Protein AF-A0A0L6X449-F1 (afdb_monomer_lite)

Sequence (190 aa):
MDAVTRCSQRWRTVNFDVPFFCSAESYMSILGPTNFPMLSFVAIKVEHVYTPLDMVIGAPLLQNVHLVGFPRKSFELSWTNIARLRLNPTTIQQRLGVLSIAQSLTYCIFENIMRPDVLDPTPVIAPNLQYLEIISFTHTPISELLDTLLVPSTLDLSLHVIGDTFPHWSFISLIIRSSCTLRRLVRILE

Secondary structure (DSSP, 8-state):
-HHHHHHHTT-SEEEEE--TTS-HHHHHHHHTT---TT--EEEEE-S---S--GGGTT-TT--EEEEES--GGG----GGG--EEEEESEEHHHHHHHHTT-TT--EEEEESEE---PPP-SPEE-TT--EEEEEE-SS---HHHHHHEE-TT--EEEEEE-SS---HHHHHHHHHHHT---SEEEEE--

Foldseek 3Di:
DVVCQVCLQPDQEEAEDDDQVDDVVVVQVVQQVHERQNHQEYAYADQADPAANNNQVNHPNHAYYHDHHYELNRYPHQLARHQYYEYPEYELQSVLVSLQRNQNHQYYEYEAYDDDDDDDLAARENANHAEYAYYHPDQDDCLSSLNRYAYQAHAYYEYHHEDDDDNVPSVVVNCVRNVHPHNYYHYDYD

Radius of gyration: 17.38 Å; chains: 1; bounding box: 34×32×53 Å

Structure (mmCIF, N/CA/C/O backbone):
data_AF-A0A0L6X449-F1
#
_entry.id   AF-A0A0L6X449-F1
#
loop_
_atom_site.group_PDB
_atom_site.id
_atom_site.type_symbol
_atom_site.label_atom_id
_atom_site.label_alt_id
_atom_site.label_comp_id
_atom_site.label_asym_id
_atom_site.label_entity_id
_atom_site.label_seq_id
_atom_site.pdbx_PDB_ins_code
_atom_site.Cartn_x
_atom_site.Cartn_y
_atom_site.Cartn_z
_atom_site.occupancy
_atom_site.B_iso_or_equiv
_atom_site.auth_seq_id
_atom_site.auth_comp_id
_atom_site.auth_asym_id
_atom_site.auth_atom_id
_atom_site.pdbx_PDB_model_num
ATOM 1 N N . MET A 1 1 ? 6.718 -8.645 -30.853 1.00 56.59 1 MET A N 1
ATOM 2 C CA . MET A 1 1 ? 5.793 -7.883 -29.988 1.00 56.59 1 MET A CA 1
ATOM 3 C C . MET A 1 1 ? 4.403 -8.536 -29.961 1.00 56.59 1 MET A C 1
ATOM 5 O O . MET A 1 1 ? 3.888 -8.758 -28.876 1.00 56.59 1 MET A O 1
ATOM 9 N N . ASP A 1 2 ? 3.878 -9.014 -31.098 1.00 67.31 2 ASP A N 1
ATOM 10 C CA . ASP A 1 2 ? 2.539 -9.637 -31.225 1.00 67.31 2 ASP A CA 1
ATOM 11 C C . ASP A 1 2 ? 2.201 -10.801 -30.283 1.00 67.31 2 ASP A C 1
ATOM 13 O O . ASP A 1 2 ? 1.057 -10.936 -29.850 1.00 67.31 2 ASP A O 1
ATOM 17 N N . ALA A 1 3 ? 3.164 -11.664 -29.945 1.00 78.12 3 ALA A N 1
ATOM 18 C CA . ALA A 1 3 ? 2.878 -12.818 -29.091 1.00 78.12 3 ALA A CA 1
ATOM 19 C C . ALA A 1 3 ? 2.497 -12.403 -27.659 1.00 78.12 3 ALA A C 1
ATOM 21 O O . ALA A 1 3 ? 1.588 -12.995 -27.080 1.00 78.12 3 ALA A O 1
ATOM 22 N N . VAL A 1 4 ? 3.151 -11.374 -27.109 1.00 78.50 4 VAL A N 1
ATOM 23 C CA . VAL A 1 4 ? 2.878 -10.871 -25.753 1.00 78.50 4 VAL A CA 1
ATOM 24 C C . VAL A 1 4 ? 1.516 -10.190 -25.721 1.00 78.50 4 VAL A C 1
ATOM 26 O O . VAL A 1 4 ? 0.682 -10.558 -24.901 1.00 78.50 4 VAL A O 1
ATOM 29 N N . THR A 1 5 ? 1.238 -9.301 -26.676 1.00 81.56 5 THR A N 1
ATOM 30 C CA . THR A 1 5 ? -0.049 -8.597 -26.786 1.00 81.56 5 THR A CA 1
ATOM 31 C C . THR A 1 5 ? -1.226 -9.544 -27.026 1.00 81.56 5 THR A C 1
ATOM 33 O O . THR A 1 5 ? -2.315 -9.348 -26.492 1.00 81.56 5 THR A O 1
ATOM 36 N N . ARG A 1 6 ? -1.033 -10.613 -27.805 1.00 82.50 6 ARG A N 1
ATOM 37 C CA . ARG A 1 6 ? -2.084 -11.617 -28.021 1.00 82.50 6 ARG A CA 1
ATOM 38 C C . ARG A 1 6 ? -2.348 -12.444 -26.763 1.00 82.50 6 ARG A C 1
ATOM 40 O O . ARG A 1 6 ? -3.494 -12.775 -26.467 1.00 82.50 6 ARG A O 1
ATOM 47 N N . CYS A 1 7 ? -1.296 -12.803 -26.033 1.00 86.06 7 CYS A N 1
ATOM 48 C CA . CYS A 1 7 ? -1.417 -13.604 -24.819 1.00 86.06 7 CYS A CA 1
ATOM 49 C C . CYS A 1 7 ? -1.920 -12.785 -23.617 1.00 86.06 7 CYS A C 1
ATOM 51 O O . CYS A 1 7 ? -2.656 -13.333 -22.792 1.00 86.06 7 CYS A O 1
ATOM 53 N N . SER A 1 8 ? -1.603 -11.486 -23.549 1.00 87.62 8 SER A N 1
ATOM 54 C CA . SER A 1 8 ? -1.959 -10.586 -22.440 1.00 87.62 8 SER A CA 1
ATOM 55 C C . SER A 1 8 ? -3.462 -10.506 -22.177 1.00 87.62 8 SER A C 1
ATOM 57 O O . SER A 1 8 ? -3.881 -10.393 -21.028 1.00 87.62 8 SER A O 1
ATOM 59 N N . GLN A 1 9 ? -4.282 -10.673 -23.219 1.00 88.62 9 GLN A N 1
ATOM 60 C CA . GLN A 1 9 ? -5.750 -10.683 -23.150 1.00 88.62 9 GLN A CA 1
ATOM 61 C C . GLN A 1 9 ? -6.312 -11.715 -22.163 1.00 88.62 9 GLN A C 1
ATOM 63 O O . GLN A 1 9 ? -7.435 -11.580 -21.683 1.00 88.62 9 GLN A O 1
ATOM 68 N N . ARG A 1 10 ? -5.545 -12.770 -21.866 1.00 91.44 10 ARG A N 1
ATOM 69 C CA . ARG A 1 10 ? -5.962 -13.883 -21.002 1.00 91.44 10 ARG A CA 1
ATOM 70 C C . ARG A 1 10 ? -5.251 -13.897 -19.655 1.00 91.44 10 ARG A C 1
ATOM 72 O O . ARG A 1 10 ? -5.596 -14.714 -18.801 1.00 91.44 10 ARG A O 1
ATOM 79 N N . TRP A 1 11 ? -4.229 -13.066 -19.477 1.00 93.00 11 TRP A N 1
ATOM 80 C CA . TRP A 1 11 ? -3.411 -13.098 -18.274 1.00 93.00 11 TRP A CA 1
ATOM 81 C C . TRP A 1 11 ? -4.155 -12.440 -17.120 1.00 93.00 11 TRP A C 1
ATOM 83 O O . TRP A 1 11 ? -4.561 -11.284 -17.191 1.00 93.00 11 TRP A O 1
ATOM 93 N N . ARG A 1 12 ? -4.329 -13.209 -16.044 1.00 94.44 12 ARG A N 1
ATOM 94 C CA . ARG A 1 12 ? -4.932 -12.737 -14.790 1.00 94.44 12 ARG A CA 1
ATOM 95 C C . ARG A 1 12 ? -3.904 -12.246 -13.785 1.00 94.44 12 ARG A C 1
ATOM 97 O O . ARG A 1 12 ? -4.245 -11.476 -12.888 1.00 94.44 12 ARG A O 1
ATOM 104 N N . THR A 1 13 ? -2.671 -12.702 -13.952 1.00 94.50 13 THR A N 1
ATOM 105 C CA . THR A 1 13 ? -1.571 -12.494 -13.024 1.00 94.50 13 THR A CA 1
ATOM 106 C C . THR A 1 13 ? -0.344 -12.140 -13.835 1.00 94.50 13 THR A C 1
ATOM 108 O O . THR A 1 13 ? 0.002 -12.850 -14.779 1.00 94.50 13 THR A O 1
ATOM 111 N N . VAL A 1 14 ? 0.314 -11.063 -13.438 1.00 90.69 14 VAL A N 1
ATOM 112 C CA . VAL A 1 14 ? 1.605 -10.647 -13.971 1.00 90.69 14 VAL A CA 1
ATOM 113 C C . VAL A 1 14 ? 2.563 -10.516 -12.798 1.00 90.69 14 VAL A C 1
ATOM 115 O O . VAL A 1 14 ? 2.243 -9.860 -11.811 1.00 90.69 14 VAL A O 1
ATOM 118 N N . ASN A 1 15 ? 3.716 -11.172 -12.887 1.00 92.12 15 ASN A N 1
ATOM 119 C CA . ASN A 1 15 ? 4.778 -11.057 -11.899 1.00 92.12 15 ASN A CA 1
ATOM 120 C C . ASN A 1 15 ? 6.101 -10.868 -12.635 1.00 92.12 15 ASN A C 1
ATOM 122 O O . ASN A 1 15 ? 6.552 -11.776 -13.332 1.00 92.12 15 ASN A O 1
ATOM 126 N N . PHE A 1 16 ? 6.677 -9.682 -12.501 1.00 87.00 16 PHE A N 1
ATOM 127 C CA . PHE A 1 16 ? 7.942 -9.316 -13.107 1.00 87.00 16 PHE A CA 1
ATOM 128 C C . PHE A 1 16 ? 8.962 -9.013 -12.023 1.00 87.00 16 PHE A C 1
ATOM 130 O O . PHE A 1 16 ? 8.730 -8.186 -11.143 1.00 87.00 16 PHE A O 1
ATOM 137 N N . ASP A 1 17 ? 10.104 -9.674 -12.131 1.00 87.44 17 ASP A N 1
ATOM 138 C CA . ASP A 1 17 ? 11.291 -9.394 -11.341 1.00 87.44 17 ASP A CA 1
ATOM 139 C C . ASP A 1 17 ? 12.377 -8.994 -12.338 1.00 87.44 17 ASP A C 1
ATOM 141 O O . ASP A 1 17 ? 12.867 -9.837 -13.095 1.00 87.44 17 ASP A O 1
ATOM 145 N N . VAL A 1 18 ? 12.627 -7.689 -12.464 1.00 80.94 18 VAL A N 1
ATOM 146 C CA . VAL A 1 18 ? 13.582 -7.162 -13.439 1.00 80.94 18 VAL A CA 1
ATOM 147 C C . VAL A 1 18 ? 14.978 -7.283 -12.837 1.00 80.94 18 VAL A C 1
ATOM 149 O O . VAL A 1 18 ? 15.247 -6.654 -11.811 1.00 80.94 18 VAL A O 1
ATOM 152 N N . PRO A 1 19 ? 15.884 -8.065 -13.454 1.00 78.44 19 PRO A N 1
ATOM 153 C CA . PRO A 1 19 ? 17.237 -8.206 -12.943 1.00 78.44 19 PRO A CA 1
ATOM 154 C C . PRO A 1 19 ? 17.947 -6.853 -12.880 1.00 78.44 19 PRO A C 1
ATOM 156 O O . PRO A 1 19 ? 17.863 -6.064 -13.819 1.00 78.44 19 PRO A O 1
ATOM 159 N N . PHE A 1 20 ? 18.721 -6.641 -11.816 1.00 70.44 20 PHE A N 1
ATOM 160 C CA . PHE A 1 20 ? 19.495 -5.418 -11.558 1.00 70.44 20 PHE A CA 1
ATOM 161 C C . PHE A 1 20 ? 20.378 -4.975 -12.740 1.00 70.44 20 PHE A C 1
ATOM 163 O O . PHE A 1 20 ? 20.588 -3.795 -12.979 1.00 70.44 20 PHE A O 1
ATOM 170 N N . PHE A 1 21 ? 20.890 -5.927 -13.522 1.00 75.00 21 PHE A N 1
ATOM 171 C CA . PHE A 1 21 ? 21.792 -5.643 -14.643 1.00 75.00 21 PHE A CA 1
ATOM 172 C C . PHE A 1 21 ? 21.074 -5.179 -15.919 1.00 75.00 21 PHE A C 1
ATOM 174 O O . PHE A 1 21 ? 21.729 -4.889 -16.919 1.00 75.00 21 PHE A O 1
ATOM 181 N N . CYS A 1 22 ? 19.740 -5.162 -15.932 1.00 68.38 22 CYS A N 1
ATOM 182 C CA . CYS A 1 22 ? 18.949 -4.756 -17.086 1.00 68.38 22 CYS A CA 1
ATOM 183 C C . CYS A 1 22 ? 18.425 -3.330 -16.907 1.00 68.38 22 CYS A C 1
ATOM 185 O O . CYS A 1 22 ? 17.880 -2.989 -15.861 1.00 68.38 22 CYS A O 1
ATOM 187 N N . SER A 1 23 ? 18.505 -2.513 -17.962 1.00 75.69 23 SER A N 1
ATOM 188 C CA . SER A 1 23 ? 17.826 -1.218 -17.992 1.00 75.69 23 SER A CA 1
ATOM 189 C C . SER A 1 23 ? 16.322 -1.445 -17.860 1.00 75.69 23 SER A C 1
ATOM 191 O O . SER A 1 23 ? 15.658 -1.944 -18.775 1.00 75.69 23 SER A O 1
ATOM 193 N N . ALA A 1 24 ? 15.771 -1.082 -16.704 1.00 71.12 24 ALA A N 1
ATOM 194 C CA . ALA A 1 24 ? 14.359 -1.283 -16.421 1.00 71.12 24 ALA A CA 1
ATOM 195 C C . ALA A 1 24 ? 13.468 -0.574 -17.459 1.00 71.12 24 ALA A C 1
ATOM 197 O O . ALA A 1 24 ? 12.463 -1.133 -17.885 1.00 71.12 24 ALA A O 1
ATOM 198 N N . GLU A 1 25 ? 13.899 0.573 -17.991 1.00 73.31 25 GLU A N 1
ATOM 199 C CA . GLU A 1 25 ? 13.221 1.284 -19.086 1.00 73.31 25 GLU A CA 1
ATOM 200 C C . GLU A 1 25 ? 13.059 0.432 -20.357 1.00 73.31 25 GLU A C 1
ATOM 202 O O . GLU A 1 25 ? 12.006 0.442 -21.001 1.00 73.31 25 GLU A O 1
ATOM 207 N N . SER A 1 26 ? 14.065 -0.372 -20.709 1.00 74.31 26 SER A N 1
ATOM 208 C CA . SER A 1 26 ? 14.001 -1.242 -21.887 1.00 74.31 26 SER A CA 1
ATOM 209 C C . SER A 1 26 ? 13.000 -2.381 -21.695 1.00 74.31 26 SER A C 1
ATOM 211 O O . SER A 1 26 ? 12.311 -2.744 -22.641 1.00 74.31 26 SER A O 1
ATOM 213 N N . TYR A 1 27 ? 12.847 -2.896 -20.474 1.00 73.06 27 TYR A N 1
ATOM 214 C CA . TYR A 1 27 ? 11.812 -3.887 -20.160 1.00 73.06 27 TYR A CA 1
ATOM 215 C C . TYR A 1 27 ? 10.416 -3.265 -20.107 1.00 73.06 27 TYR A C 1
ATOM 217 O O . TYR A 1 27 ? 9.464 -3.817 -20.661 1.00 73.06 27 TYR A O 1
ATOM 225 N N . MET A 1 28 ? 10.294 -2.093 -19.483 1.00 73.31 28 MET A N 1
ATOM 226 C CA . MET A 1 28 ? 9.019 -1.395 -19.346 1.00 73.31 28 MET A CA 1
ATOM 227 C C . MET A 1 28 ? 8.472 -0.922 -20.692 1.00 73.31 28 MET A C 1
ATOM 229 O O . MET A 1 28 ? 7.268 -1.016 -20.914 1.00 73.31 28 MET A O 1
ATOM 233 N N . SER A 1 29 ? 9.329 -0.511 -21.631 1.00 72.75 29 SER A N 1
ATOM 234 C CA . SER A 1 29 ? 8.897 -0.123 -22.984 1.00 72.75 29 SER A CA 1
ATOM 235 C C . SER A 1 29 ? 8.278 -1.275 -23.790 1.00 72.75 29 SER A C 1
ATOM 237 O O . SER A 1 29 ? 7.407 -1.037 -24.624 1.00 72.75 29 SER A O 1
ATOM 239 N N . ILE A 1 30 ? 8.650 -2.531 -23.510 1.00 71.62 30 ILE A N 1
ATOM 240 C CA . ILE A 1 30 ? 8.035 -3.717 -24.134 1.00 71.62 30 ILE A CA 1
ATOM 241 C C . ILE A 1 30 ? 6.610 -3.934 -23.606 1.00 71.62 30 ILE A C 1
ATOM 243 O O . ILE A 1 30 ? 5.734 -4.405 -24.333 1.00 71.62 30 ILE A O 1
ATOM 247 N N . LEU A 1 31 ? 6.375 -3.597 -22.338 1.00 69.69 31 LEU A N 1
ATOM 248 C CA . LEU A 1 31 ? 5.113 -3.839 -21.644 1.00 69.69 31 LEU A CA 1
ATOM 249 C C . LEU A 1 31 ? 4.134 -2.667 -21.754 1.00 69.69 31 LEU A C 1
ATOM 251 O O . LEU A 1 31 ? 2.932 -2.906 -21.825 1.00 69.69 31 LEU A O 1
ATOM 255 N N . GLY A 1 32 ? 4.636 -1.431 -21.822 1.00 66.19 32 GLY A N 1
ATOM 256 C CA . GLY A 1 32 ? 3.858 -0.188 -21.848 1.00 66.19 32 GLY A CA 1
ATOM 257 C C . GLY A 1 32 ? 2.667 -0.175 -22.816 1.00 66.19 32 GLY A C 1
ATOM 258 O O . GLY A 1 32 ? 1.562 0.127 -22.376 1.00 66.19 32 GLY A O 1
ATOM 259 N N . PRO A 1 33 ? 2.815 -0.571 -24.096 1.00 67.50 33 PRO A N 1
ATOM 260 C CA . PRO A 1 33 ? 1.701 -0.544 -25.049 1.00 67.50 33 PRO A CA 1
ATOM 261 C C . PRO A 1 33 ? 0.733 -1.736 -24.919 1.00 67.50 33 PRO A C 1
ATOM 263 O O . PRO A 1 33 ? -0.177 -1.886 -25.736 1.00 67.50 33 PRO A O 1
ATOM 266 N N . THR A 1 34 ? 0.924 -2.628 -23.943 1.00 76.38 34 THR A N 1
ATOM 267 C CA . THR A 1 34 ? 0.136 -3.859 -23.824 1.00 76.38 34 THR A CA 1
ATOM 268 C C . THR A 1 34 ? -1.055 -3.672 -22.888 1.00 76.38 34 THR A C 1
ATOM 270 O O . THR A 1 34 ? -0.899 -3.282 -21.736 1.00 76.38 34 THR A O 1
ATOM 273 N N . ASN A 1 35 ? -2.255 -4.014 -23.365 1.00 83.38 35 ASN A N 1
ATOM 274 C CA . ASN A 1 35 ? -3.471 -4.015 -22.553 1.00 83.38 35 ASN A CA 1
ATOM 275 C C . ASN A 1 35 ? -3.680 -5.385 -21.873 1.00 83.38 35 ASN A C 1
ATOM 277 O O . ASN A 1 35 ? -3.512 -6.433 -22.512 1.00 83.38 35 ASN A O 1
ATOM 281 N N . PHE A 1 36 ? -4.080 -5.374 -20.600 1.00 88.88 36 PHE A N 1
ATOM 282 C CA . PHE A 1 36 ? -4.345 -6.562 -19.789 1.00 88.88 36 PHE A CA 1
ATOM 283 C C . PHE A 1 36 ? -5.769 -6.536 -19.192 1.00 88.88 36 PHE A C 1
ATOM 285 O O . PHE A 1 36 ? -5.941 -6.356 -17.984 1.00 88.88 36 PHE A O 1
ATOM 292 N N . PRO A 1 37 ? -6.820 -6.767 -20.000 1.00 90.00 37 PRO A N 1
ATOM 293 C CA . PRO A 1 37 ? -8.210 -6.596 -19.561 1.00 90.00 37 PRO A CA 1
ATOM 294 C C . PRO A 1 37 ? -8.650 -7.577 -18.465 1.00 90.00 37 PRO A C 1
ATOM 296 O O . PRO A 1 37 ? -9.580 -7.292 -17.714 1.00 90.00 37 PRO A O 1
ATOM 299 N N . MET A 1 38 ? -7.993 -8.736 -18.371 1.00 93.69 38 MET A N 1
ATOM 300 C CA . MET A 1 38 ? -8.300 -9.780 -17.387 1.00 93.69 38 MET A CA 1
ATOM 301 C C . MET A 1 38 ? -7.406 -9.717 -16.142 1.00 93.69 38 MET A C 1
ATOM 303 O O . MET A 1 38 ? -7.514 -10.586 -15.273 1.00 93.69 38 MET A O 1
ATOM 307 N N . LEU A 1 39 ? -6.509 -8.730 -16.054 1.00 93.75 39 LEU A N 1
ATOM 308 C CA . LEU A 1 39 ? -5.523 -8.646 -14.986 1.00 93.75 39 LEU A CA 1
ATOM 309 C C . LEU A 1 39 ? -6.196 -8.363 -13.649 1.00 93.75 39 L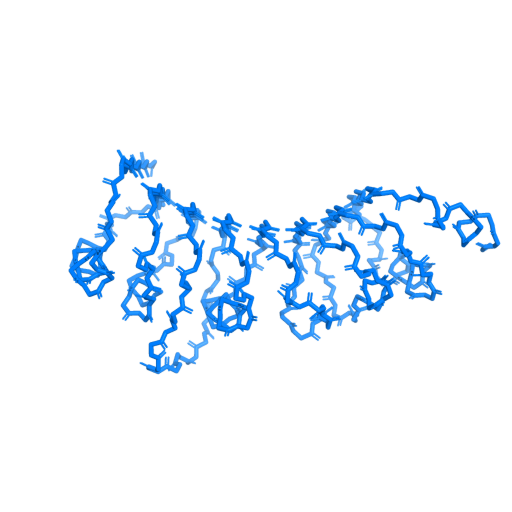EU A C 1
ATOM 311 O O . LEU A 1 39 ? -6.936 -7.399 -13.504 1.00 93.75 39 LEU A O 1
ATOM 315 N N . SER A 1 40 ? -5.891 -9.206 -12.672 1.00 95.38 40 SER A N 1
ATOM 316 C CA . SER A 1 40 ? -6.412 -9.144 -11.302 1.00 95.38 40 SER A CA 1
ATOM 317 C C . SER A 1 40 ? -5.303 -8.997 -10.260 1.00 95.38 40 SER A C 1
ATOM 319 O O . SER A 1 40 ? -5.538 -8.518 -9.146 1.00 95.38 40 SER A O 1
ATOM 321 N N . PHE A 1 41 ? -4.080 -9.376 -10.637 1.00 95.94 41 PHE A N 1
ATOM 322 C CA . PHE A 1 41 ? -2.884 -9.288 -9.819 1.00 95.94 41 PHE A CA 1
ATOM 323 C C . PHE A 1 41 ? -1.702 -8.800 -10.652 1.00 95.94 41 PHE A C 1
ATOM 325 O O . PHE A 1 41 ? -1.408 -9.369 -11.706 1.00 95.94 41 PHE A O 1
ATOM 332 N N . VAL A 1 42 ? -0.980 -7.812 -10.131 1.00 93.12 42 VAL A N 1
ATOM 333 C CA . VAL A 1 42 ? 0.293 -7.358 -10.683 1.00 93.12 42 VAL A CA 1
ATOM 334 C C . VAL A 1 42 ? 1.342 -7.287 -9.576 1.00 93.12 42 VAL A C 1
ATOM 336 O O . VAL A 1 42 ? 1.110 -6.697 -8.523 1.00 93.12 42 VAL A O 1
ATOM 339 N N . ALA A 1 43 ? 2.497 -7.897 -9.817 1.00 93.56 43 ALA A N 1
ATOM 340 C CA . ALA A 1 43 ? 3.698 -7.728 -9.018 1.00 93.56 43 ALA A CA 1
ATOM 341 C C . ALA A 1 43 ? 4.838 -7.293 -9.931 1.00 93.56 43 ALA A C 1
ATOM 343 O O . ALA A 1 43 ? 5.103 -7.951 -10.933 1.00 93.56 43 ALA A O 1
ATOM 344 N N . ILE A 1 44 ? 5.491 -6.183 -9.613 1.00 89.69 44 ILE A N 1
ATOM 345 C CA . ILE A 1 44 ? 6.621 -5.688 -10.393 1.00 89.69 44 ILE A CA 1
ATOM 346 C C . ILE A 1 44 ? 7.699 -5.256 -9.431 1.00 89.69 44 ILE A C 1
ATOM 348 O O . ILE A 1 44 ? 7.455 -4.425 -8.557 1.00 89.69 44 ILE A O 1
ATOM 352 N N . LYS A 1 45 ? 8.885 -5.821 -9.615 1.00 89.94 45 LYS A N 1
ATOM 353 C CA . LYS A 1 45 ? 10.074 -5.456 -8.873 1.00 89.94 45 LYS A CA 1
ATOM 354 C C . LYS A 1 45 ? 11.121 -4.929 -9.825 1.00 89.94 45 LYS A C 1
ATOM 356 O O . LYS A 1 45 ? 11.513 -5.611 -10.768 1.00 89.94 45 LYS A O 1
ATOM 361 N N . VAL A 1 46 ? 11.529 -3.701 -9.567 1.00 85.62 46 VAL A N 1
ATOM 362 C CA . VAL A 1 46 ? 12.597 -3.003 -10.269 1.00 85.62 46 VAL A CA 1
ATOM 363 C C . VAL A 1 46 ? 13.474 -2.321 -9.230 1.00 85.62 46 VAL A C 1
ATOM 365 O O . VAL A 1 46 ? 13.058 -2.126 -8.089 1.00 85.62 46 VAL A O 1
ATOM 368 N N . GLU A 1 47 ? 14.691 -1.961 -9.615 1.00 79.81 47 GLU A N 1
ATOM 369 C CA . GLU A 1 47 ? 15.563 -1.167 -8.753 1.00 79.81 47 GLU A CA 1
ATOM 370 C C . GLU A 1 47 ? 15.034 0.273 -8.664 1.00 79.81 47 GLU A C 1
ATOM 372 O O . GLU A 1 47 ? 14.568 0.705 -7.611 1.00 79.81 47 GLU A O 1
ATOM 377 N N . HIS A 1 48 ? 15.003 0.971 -9.803 1.00 75.19 48 HIS A N 1
ATOM 378 C CA . HIS A 1 48 ? 14.452 2.315 -9.939 1.00 75.19 48 HIS A CA 1
ATOM 379 C C . HIS A 1 48 ? 13.875 2.511 -11.343 1.00 75.19 48 HIS A C 1
ATOM 381 O O . HIS A 1 48 ? 14.557 2.278 -12.341 1.00 75.19 48 HIS A O 1
ATOM 387 N N . VAL A 1 49 ? 12.621 2.958 -11.433 1.00 71.12 49 VAL A N 1
ATOM 388 C CA . VAL A 1 49 ? 11.982 3.318 -12.708 1.00 71.12 49 VAL A CA 1
ATOM 389 C C . VAL A 1 49 ? 11.264 4.649 -12.570 1.00 71.12 49 VAL A C 1
ATOM 391 O O . VAL A 1 49 ? 10.483 4.843 -11.644 1.00 71.12 49 VAL A O 1
ATOM 394 N N . TYR A 1 50 ? 11.491 5.545 -13.529 1.00 71.50 50 TYR A N 1
ATOM 395 C CA . TYR A 1 50 ? 10.743 6.800 -13.651 1.00 71.50 50 TYR A CA 1
ATOM 396 C C . TYR A 1 50 ? 9.610 6.711 -14.679 1.00 71.50 50 TYR A C 1
ATOM 398 O O . TYR A 1 50 ? 8.693 7.533 -14.654 1.00 71.50 50 TYR A O 1
ATOM 406 N N . THR A 1 51 ? 9.640 5.702 -15.550 1.00 71.81 51 THR A N 1
ATOM 407 C CA . THR A 1 51 ? 8.638 5.484 -16.594 1.00 71.81 51 THR A CA 1
ATOM 408 C C . THR A 1 51 ? 7.261 5.160 -15.998 1.00 71.81 51 THR A C 1
ATOM 410 O O . THR A 1 51 ? 7.170 4.284 -15.133 1.00 71.81 51 THR A O 1
ATOM 413 N N . PRO A 1 52 ? 6.189 5.824 -16.466 1.00 74.56 52 PRO A N 1
ATOM 414 C CA . PRO A 1 52 ? 4.819 5.479 -16.116 1.00 74.56 52 PRO A CA 1
ATOM 415 C C . PRO A 1 52 ? 4.463 4.024 -16.436 1.00 74.56 52 PRO A C 1
ATOM 417 O O . PRO A 1 52 ? 4.885 3.454 -17.445 1.00 74.56 52 PRO A O 1
ATOM 420 N N . LEU A 1 53 ? 3.666 3.418 -15.559 1.00 76.00 53 LEU A N 1
ATOM 421 C CA . LEU A 1 53 ? 3.171 2.058 -15.707 1.00 76.00 53 LEU A CA 1
ATOM 422 C C . LEU A 1 53 ? 1.866 2.016 -16.516 1.00 76.00 53 LEU A C 1
ATOM 424 O O . LEU A 1 53 ? 0.829 1.658 -15.977 1.00 76.00 53 LEU A O 1
ATOM 428 N N . ASP A 1 54 ? 1.888 2.346 -17.805 1.00 76.81 54 ASP A N 1
ATOM 429 C CA . ASP A 1 54 ? 0.639 2.518 -18.578 1.00 76.81 54 ASP A CA 1
ATOM 430 C C . ASP A 1 54 ? -0.161 1.220 -18.778 1.00 76.81 54 ASP A C 1
ATOM 432 O O . ASP A 1 54 ? -1.382 1.235 -18.947 1.00 76.81 54 ASP A O 1
ATOM 436 N N . MET A 1 55 ? 0.500 0.064 -18.687 1.00 75.75 55 MET A N 1
ATOM 437 C CA . MET A 1 55 ? -0.128 -1.235 -18.944 1.00 75.75 55 MET A CA 1
ATOM 438 C C . MET A 1 55 ? -1.272 -1.602 -17.983 1.00 75.75 55 MET A C 1
ATOM 440 O O . MET A 1 55 ? -2.088 -2.475 -18.280 1.00 75.75 55 MET A O 1
ATOM 444 N N . VAL A 1 56 ? -1.341 -0.951 -16.822 1.00 79.06 56 VAL A N 1
ATOM 445 C CA . VAL A 1 56 ? -2.395 -1.171 -15.819 1.00 79.06 56 VAL A CA 1
ATOM 446 C C . VAL A 1 56 ? -3.618 -0.277 -16.025 1.00 79.06 56 VAL A C 1
ATOM 448 O O . VAL A 1 56 ? -4.664 -0.554 -15.443 1.00 79.06 56 VAL A O 1
ATOM 451 N N . ILE A 1 57 ? -3.528 0.758 -16.869 1.00 81.56 57 ILE A N 1
ATOM 452 C CA . ILE A 1 57 ? -4.650 1.670 -17.150 1.00 81.56 57 ILE A CA 1
ATOM 453 C C . ILE A 1 57 ? -5.826 0.888 -17.757 1.00 81.56 57 ILE A C 1
ATOM 455 O O . ILE A 1 57 ? -6.986 1.135 -17.439 1.00 81.56 57 ILE A O 1
ATOM 459 N N . GLY A 1 58 ? -5.527 -0.118 -18.583 1.00 80.38 58 GLY A N 1
ATOM 460 C CA . GLY A 1 58 ? -6.513 -0.995 -19.218 1.00 80.38 58 GLY A CA 1
ATOM 461 C C . GLY A 1 58 ? -6.942 -2.218 -18.396 1.00 80.38 58 GLY A C 1
ATOM 462 O O . GLY A 1 58 ? -7.563 -3.119 -18.955 1.00 80.38 58 GLY A O 1
ATOM 463 N N . ALA A 1 59 ? -6.617 -2.287 -17.099 1.00 90.00 59 ALA A N 1
ATOM 464 C CA . ALA A 1 59 ? -6.886 -3.445 -16.241 1.00 90.00 59 ALA A CA 1
ATOM 465 C C . ALA A 1 59 ? -8.062 -3.202 -15.264 1.00 90.00 59 ALA A C 1
ATOM 467 O O . ALA A 1 59 ? -7.842 -2.975 -14.072 1.00 90.00 59 ALA A O 1
ATOM 468 N N . PRO A 1 60 ? -9.334 -3.278 -15.711 1.00 90.75 60 PRO A N 1
ATOM 469 C CA . PRO A 1 60 ? -10.494 -2.943 -14.876 1.00 90.75 60 PRO A CA 1
ATOM 470 C C . PRO A 1 60 ? -10.708 -3.908 -13.701 1.00 90.75 60 PRO A C 1
ATOM 472 O O . PRO A 1 60 ? -11.338 -3.543 -12.709 1.00 90.75 60 PRO A O 1
ATOM 475 N N . LEU A 1 61 ? -10.197 -5.137 -13.812 1.00 93.44 61 LEU A N 1
ATOM 476 C CA . LEU A 1 61 ? -10.331 -6.188 -12.800 1.00 93.44 61 LEU A CA 1
ATOM 477 C C . LEU A 1 61 ? -9.177 -6.202 -11.790 1.00 93.44 61 LEU A C 1
ATOM 479 O O . LEU A 1 61 ? -9.120 -7.104 -10.952 1.00 93.44 61 LEU A O 1
ATOM 483 N N . LEU A 1 62 ? -8.251 -5.241 -11.870 1.00 94.75 62 LEU A N 1
ATOM 484 C CA . LEU A 1 62 ? -7.072 -5.218 -11.020 1.00 94.75 62 LEU A CA 1
ATOM 485 C C . LEU A 1 62 ? -7.483 -4.993 -9.565 1.00 94.75 62 LEU A C 1
ATOM 487 O O . LEU A 1 62 ? -8.156 -4.019 -9.241 1.00 94.75 62 LEU A O 1
ATOM 491 N N . GLN A 1 63 ? -7.072 -5.910 -8.691 1.00 96.31 63 GLN A N 1
ATOM 492 C CA . GLN A 1 63 ? -7.409 -5.879 -7.266 1.00 96.31 63 GLN A CA 1
ATOM 493 C C . GLN A 1 63 ? -6.179 -5.983 -6.370 1.00 96.31 63 GLN A C 1
ATOM 495 O O . GLN A 1 63 ? -6.218 -5.536 -5.226 1.00 96.31 63 GLN A O 1
ATOM 500 N N . ASN A 1 64 ? -5.099 -6.589 -6.864 1.00 97.06 64 ASN A N 1
ATOM 501 C CA . ASN A 1 64 ? -3.901 -6.867 -6.086 1.00 97.06 64 ASN A CA 1
ATOM 502 C C . ASN A 1 64 ? -2.689 -6.242 -6.770 1.00 97.06 64 ASN A C 1
ATOM 504 O O . ASN A 1 64 ? -2.384 -6.573 -7.917 1.00 97.06 64 ASN A O 1
ATOM 508 N N . VAL A 1 65 ? -1.999 -5.358 -6.059 1.00 94.62 65 VAL A N 1
ATOM 509 C CA . VAL A 1 65 ? -0.865 -4.600 -6.585 1.00 94.62 65 VAL A CA 1
ATOM 510 C C . VAL A 1 65 ? 0.318 -4.746 -5.642 1.00 94.62 65 VAL A C 1
ATOM 512 O O . VAL A 1 65 ? 0.217 -4.456 -4.454 1.00 94.62 65 VAL A O 1
ATOM 515 N N . HIS A 1 66 ? 1.451 -5.179 -6.179 1.00 94.75 66 HIS A N 1
ATOM 516 C CA . HIS A 1 66 ? 2.725 -5.232 -5.480 1.00 94.75 66 HIS A CA 1
ATOM 517 C C . HIS A 1 66 ? 3.779 -4.515 -6.319 1.00 94.75 66 HIS A C 1
ATOM 519 O O . HIS A 1 66 ? 4.172 -5.002 -7.374 1.00 94.75 66 HIS A O 1
ATOM 525 N N . LEU A 1 67 ? 4.232 -3.353 -5.862 1.00 90.62 67 LEU A N 1
ATOM 526 C CA . LEU A 1 67 ? 5.213 -2.551 -6.586 1.00 90.62 67 LEU A CA 1
ATOM 527 C C . LEU A 1 67 ? 6.459 -2.369 -5.731 1.00 90.62 67 LEU A C 1
ATOM 529 O O . LEU A 1 67 ? 6.374 -1.891 -4.596 1.00 90.62 67 LEU A O 1
ATOM 533 N N . VAL A 1 68 ? 7.601 -2.746 -6.305 1.00 90.25 68 VAL A N 1
ATOM 534 C CA . VAL A 1 68 ? 8.924 -2.523 -5.733 1.00 90.25 68 VAL A CA 1
ATOM 535 C C . VAL A 1 68 ? 9.744 -1.631 -6.663 1.00 90.25 68 VAL A C 1
ATOM 537 O O . VAL A 1 68 ? 9.877 -1.979 -7.830 1.00 90.25 68 VAL A O 1
ATOM 540 N N . GLY A 1 69 ? 10.264 -0.503 -6.169 1.00 83.19 69 GLY A N 1
ATOM 541 C CA . GLY A 1 69 ? 11.153 0.405 -6.915 1.00 83.19 69 GLY A CA 1
ATOM 542 C C . GLY A 1 69 ? 10.465 1.508 -7.731 1.00 83.19 69 GLY A C 1
ATOM 543 O O . GLY A 1 69 ? 11.097 2.115 -8.598 1.00 83.19 69 GLY A O 1
ATOM 544 N N . PHE A 1 70 ? 9.183 1.789 -7.468 1.00 79.06 70 PHE A N 1
ATOM 545 C CA . PHE A 1 70 ? 8.401 2.791 -8.205 1.00 79.06 70 PHE A CA 1
ATOM 546 C C . PHE A 1 70 ? 8.089 4.034 -7.356 1.00 79.06 70 PHE A C 1
ATOM 548 O O . PHE A 1 70 ? 7.488 3.900 -6.286 1.00 79.06 70 PHE A O 1
ATOM 555 N N . PRO A 1 71 ? 8.387 5.258 -7.830 1.00 74.19 71 PRO A N 1
ATOM 556 C CA . PRO A 1 71 ? 7.871 6.471 -7.211 1.00 74.19 71 PRO A CA 1
ATOM 557 C C . PRO A 1 71 ? 6.388 6.652 -7.564 1.00 74.19 71 PRO A C 1
ATOM 559 O O . PRO A 1 71 ? 5.931 6.234 -8.626 1.00 74.19 71 PRO A O 1
ATOM 562 N N . ARG A 1 72 ? 5.624 7.355 -6.713 1.00 67.81 72 ARG A N 1
ATOM 563 C CA . ARG A 1 72 ? 4.174 7.565 -6.932 1.00 67.81 72 ARG A CA 1
ATOM 564 C C . ARG A 1 72 ? 3.823 8.174 -8.285 1.00 67.81 72 ARG A C 1
ATOM 566 O O . ARG A 1 72 ? 2.798 7.830 -8.857 1.00 67.81 72 ARG A O 1
ATOM 573 N N . LYS A 1 73 ? 4.669 9.072 -8.795 1.00 68.12 73 LYS A N 1
ATOM 574 C CA . LYS A 1 73 ? 4.449 9.722 -10.095 1.00 68.12 73 LYS A CA 1
ATOM 575 C C . LYS A 1 73 ? 4.535 8.748 -11.277 1.00 68.12 73 LYS A C 1
ATOM 577 O O . LYS A 1 73 ? 4.112 9.107 -12.364 1.00 68.12 73 LYS A O 1
ATOM 582 N N . SER A 1 74 ? 5.060 7.542 -11.070 1.00 68.81 74 SER A N 1
ATOM 583 C CA . SER A 1 74 ? 5.249 6.541 -12.121 1.00 68.81 74 SER A CA 1
ATOM 584 C C . SER A 1 74 ? 4.114 5.519 -12.198 1.00 68.81 74 SER A C 1
ATOM 586 O O . SER A 1 74 ? 4.214 4.569 -12.968 1.00 68.81 74 SER A O 1
ATOM 588 N N . PHE A 1 75 ? 3.025 5.679 -11.437 1.00 72.62 75 PHE A N 1
ATOM 589 C CA . PHE A 1 75 ? 1.863 4.800 -11.565 1.00 72.62 75 PHE A CA 1
ATOM 590 C C . PHE A 1 75 ? 0.531 5.566 -11.574 1.00 72.62 75 PHE A C 1
ATOM 592 O O . PHE A 1 75 ? 0.022 6.012 -10.547 1.00 72.62 75 PHE A O 1
ATOM 599 N N . GLU A 1 76 ? -0.076 5.661 -12.756 1.00 75.06 76 GLU A N 1
ATOM 600 C CA . GLU A 1 76 ? -1.460 6.103 -12.942 1.00 75.06 76 GLU A CA 1
ATOM 601 C C . GLU A 1 76 ? -2.379 4.874 -12.937 1.00 75.06 76 GLU A C 1
ATOM 603 O O . GLU A 1 76 ? -2.730 4.300 -13.963 1.00 75.06 76 GLU A O 1
ATOM 608 N N . LEU A 1 77 ? -2.710 4.404 -11.733 1.00 80.62 77 LEU A N 1
ATOM 609 C CA . LEU A 1 77 ? -3.600 3.264 -11.505 1.00 80.62 77 LEU A CA 1
ATOM 610 C C . LEU A 1 77 ? -5.019 3.743 -11.188 1.00 80.62 77 LEU A C 1
ATOM 612 O O . LEU A 1 77 ? -5.204 4.726 -10.467 1.00 80.62 77 LEU A O 1
ATOM 616 N N . SER A 1 78 ? -6.030 2.986 -11.624 1.00 85.62 78 SER A N 1
ATOM 617 C CA . SER A 1 78 ? -7.373 3.125 -11.057 1.00 85.62 78 SER A CA 1
ATOM 618 C C . SER A 1 78 ? -7.405 2.509 -9.657 1.00 85.62 78 SER A C 1
ATOM 620 O O . SER A 1 78 ? -7.490 1.293 -9.486 1.00 85.62 78 SER A O 1
ATOM 622 N N . TRP A 1 79 ? -7.326 3.360 -8.637 1.00 89.19 79 TRP A N 1
ATOM 623 C CA . TRP A 1 79 ? -7.297 2.946 -7.231 1.00 89.19 79 TRP A CA 1
ATOM 624 C C . TRP A 1 79 ? -8.643 2.452 -6.693 1.00 89.19 79 TRP A C 1
ATOM 626 O O . TRP A 1 79 ? -8.698 1.888 -5.602 1.00 89.19 79 TRP A O 1
ATOM 636 N N . THR A 1 80 ? -9.728 2.632 -7.450 1.00 88.50 80 THR A N 1
ATOM 637 C CA . THR A 1 80 ? -11.095 2.351 -6.993 1.00 88.50 80 THR A CA 1
ATOM 638 C C . THR A 1 80 ? -11.342 0.873 -6.716 1.00 88.50 80 THR A C 1
ATOM 640 O O . THR A 1 80 ? -12.155 0.555 -5.856 1.00 88.50 80 THR A O 1
ATOM 643 N N . ASN A 1 81 ? -10.646 -0.027 -7.415 1.00 91.62 81 ASN A N 1
ATOM 644 C CA . ASN A 1 81 ? -10.869 -1.475 -7.337 1.00 91.62 81 ASN A CA 1
ATOM 645 C C . ASN A 1 81 ? -9.754 -2.212 -6.580 1.00 91.62 81 ASN A C 1
ATOM 647 O O . ASN A 1 81 ? -9.855 -3.420 -6.356 1.00 91.62 81 ASN A O 1
ATOM 651 N N . ILE A 1 82 ? -8.698 -1.503 -6.169 1.00 95.38 82 ILE A N 1
ATOM 652 C CA . ILE A 1 82 ? -7.552 -2.111 -5.494 1.00 95.38 82 ILE A CA 1
ATOM 653 C C . ILE A 1 82 ? -7.948 -2.494 -4.069 1.00 95.38 82 ILE A C 1
ATOM 655 O O . ILE A 1 82 ? -8.194 -1.638 -3.225 1.00 95.38 82 ILE A O 1
ATOM 659 N N . ALA A 1 83 ? -7.976 -3.799 -3.807 1.00 97.31 83 ALA A N 1
ATOM 660 C CA . ALA A 1 83 ? -8.281 -4.370 -2.502 1.00 97.31 83 ALA A CA 1
ATOM 661 C C . ALA A 1 83 ? -7.013 -4.687 -1.699 1.00 97.31 83 ALA A C 1
ATOM 663 O O . ALA A 1 83 ? -7.031 -4.595 -0.470 1.00 97.31 83 ALA A O 1
ATOM 664 N N . ARG A 1 84 ? -5.915 -5.055 -2.377 1.00 98.00 84 ARG A N 1
ATOM 665 C CA . ARG A 1 84 ? -4.638 -5.409 -1.748 1.00 98.00 84 ARG A CA 1
ATOM 666 C C . ARG A 1 84 ? -3.478 -4.642 -2.359 1.00 98.00 84 ARG A C 1
ATOM 668 O O . ARG A 1 84 ? -3.290 -4.666 -3.575 1.00 98.00 84 ARG A O 1
ATOM 675 N N . LEU A 1 85 ? -2.670 -4.031 -1.504 1.00 96.12 85 LEU A N 1
ATOM 676 C CA . LEU A 1 85 ? -1.530 -3.220 -1.904 1.00 96.12 85 LEU A CA 1
ATOM 677 C C . LEU A 1 85 ? -0.279 -3.592 -1.108 1.00 96.12 85 LEU A C 1
ATOM 679 O O . LEU A 1 85 ? -0.321 -3.701 0.114 1.00 96.12 85 LEU A O 1
ATO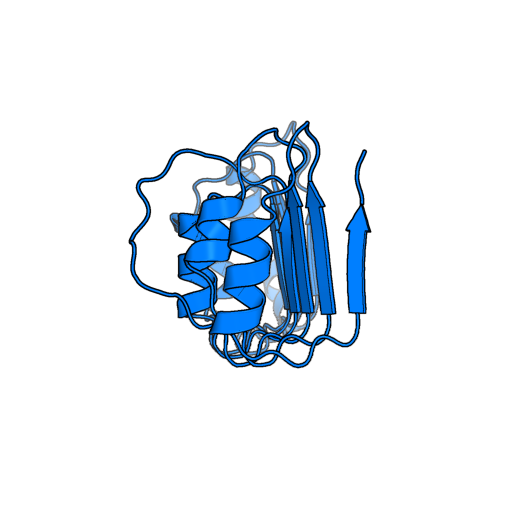M 683 N N . ARG A 1 86 ? 0.850 -3.725 -1.803 1.00 95.62 86 ARG A N 1
ATOM 684 C CA . ARG A 1 86 ? 2.188 -3.791 -1.213 1.00 95.62 86 ARG A CA 1
ATOM 685 C C . ARG A 1 86 ? 3.114 -2.817 -1.931 1.00 95.62 86 ARG A C 1
ATOM 687 O O . ARG A 1 86 ? 3.244 -2.894 -3.151 1.00 95.62 86 ARG A O 1
ATOM 694 N N . LEU A 1 87 ? 3.744 -1.914 -1.183 1.00 91.56 87 LEU A N 1
ATOM 695 C CA . LEU A 1 87 ? 4.661 -0.900 -1.718 1.00 91.56 87 LEU A CA 1
ATOM 696 C C . LEU A 1 87 ? 6.025 -0.962 -1.026 1.00 91.56 87 LEU A C 1
ATOM 698 O O . LEU A 1 87 ? 6.086 -1.002 0.204 1.00 91.56 87 LEU A O 1
ATOM 702 N N . ASN A 1 88 ? 7.102 -0.897 -1.810 1.00 90.25 88 ASN A N 1
ATOM 703 C CA . ASN A 1 88 ? 8.491 -0.926 -1.340 1.00 90.25 88 ASN A CA 1
ATOM 704 C C . ASN A 1 88 ? 9.424 -0.235 -2.362 1.00 90.25 88 ASN A C 1
ATOM 706 O O . ASN A 1 88 ? 9.209 -0.367 -3.554 1.00 90.25 88 ASN A O 1
ATOM 710 N N . PRO A 1 89 ? 10.478 0.479 -1.971 1.00 86.62 89 PRO A N 1
ATOM 711 C CA . PRO A 1 89 ? 10.423 1.522 -0.965 1.00 86.62 89 PRO A CA 1
ATOM 712 C C . PRO A 1 89 ? 9.551 2.697 -1.454 1.00 86.62 89 PRO A C 1
ATOM 714 O O . PRO A 1 89 ? 9.496 3.000 -2.643 1.00 86.62 89 PRO A O 1
ATOM 717 N N . THR A 1 90 ? 8.859 3.379 -0.541 1.00 85.25 90 THR A N 1
ATOM 718 C CA . THR A 1 90 ? 8.075 4.595 -0.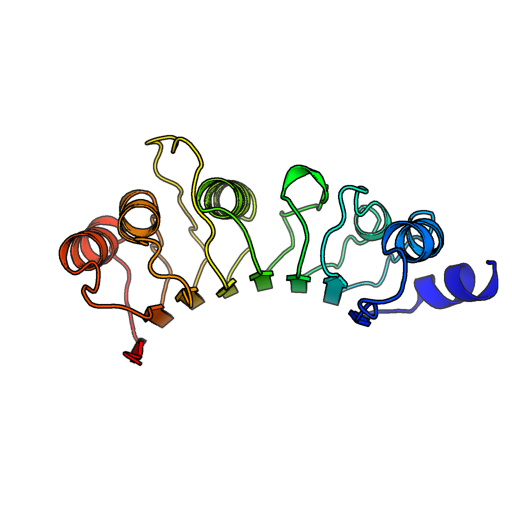852 1.00 85.25 90 THR A CA 1
ATOM 719 C C . THR A 1 90 ? 8.115 5.572 0.317 1.00 85.25 90 THR A C 1
ATOM 721 O O . THR A 1 90 ? 8.332 5.170 1.465 1.00 85.25 90 THR A O 1
ATOM 724 N N . THR A 1 91 ? 7.903 6.859 0.037 1.00 88.44 91 THR A N 1
ATOM 725 C CA . THR A 1 91 ? 7.857 7.889 1.084 1.00 88.44 91 THR A CA 1
ATOM 726 C C . THR A 1 91 ? 6.528 7.870 1.843 1.00 88.44 91 THR A C 1
ATOM 728 O O . THR A 1 91 ? 5.525 7.317 1.378 1.00 88.44 91 THR A O 1
ATOM 731 N N . ILE A 1 92 ? 6.493 8.504 3.020 1.00 88.44 92 ILE A N 1
ATOM 732 C CA . ILE A 1 92 ? 5.265 8.633 3.823 1.00 88.44 92 ILE A CA 1
ATOM 733 C C . ILE A 1 92 ? 4.164 9.347 3.023 1.00 88.44 92 ILE A C 1
ATOM 735 O O . ILE A 1 92 ? 3.041 8.848 2.951 1.00 88.44 92 ILE A O 1
ATOM 739 N N . GLN A 1 93 ? 4.484 10.462 2.356 1.00 88.50 93 GLN A N 1
ATOM 740 C CA . GLN A 1 93 ? 3.509 11.232 1.577 1.00 88.50 93 GLN A CA 1
ATOM 741 C C . GLN A 1 93 ? 2.925 10.418 0.416 1.00 88.50 93 GLN A C 1
ATOM 743 O O . GLN A 1 93 ? 1.731 10.502 0.123 1.00 88.50 93 GLN A O 1
ATOM 748 N N . GLN A 1 94 ? 3.750 9.604 -0.247 1.00 87.25 94 GLN A N 1
ATOM 749 C CA . GLN A 1 94 ? 3.283 8.741 -1.327 1.00 87.25 94 GLN A CA 1
ATOM 750 C C . GLN A 1 94 ? 2.255 7.726 -0.829 1.00 87.25 94 GLN A C 1
ATOM 752 O O . GLN A 1 94 ? 1.213 7.556 -1.458 1.00 87.25 94 GLN A O 1
ATOM 757 N N . ARG A 1 95 ? 2.517 7.100 0.319 1.00 89.12 95 ARG A N 1
ATOM 758 C CA . ARG A 1 95 ? 1.621 6.111 0.932 1.00 89.12 95 ARG A CA 1
ATOM 759 C C . ARG A 1 95 ? 0.312 6.732 1.386 1.00 89.12 95 ARG A C 1
ATOM 761 O O . ARG A 1 95 ? -0.748 6.227 1.033 1.00 89.12 95 ARG A O 1
ATOM 768 N N . LEU A 1 96 ? 0.386 7.855 2.097 1.00 91.25 96 LEU A N 1
ATOM 769 C CA . LEU A 1 96 ? -0.783 8.632 2.511 1.00 91.25 96 LEU A CA 1
ATOM 770 C C . LEU A 1 96 ? -1.633 9.041 1.306 1.00 91.25 96 LEU A C 1
ATOM 772 O O . LEU A 1 96 ? -2.848 8.878 1.304 1.00 91.25 96 LEU A O 1
ATOM 776 N N . GLY A 1 97 ? -0.986 9.496 0.236 1.00 90.00 97 GLY A N 1
ATOM 777 C CA . GLY A 1 97 ? -1.678 9.880 -0.981 1.00 90.00 97 GLY A CA 1
ATOM 778 C C . GLY A 1 97 ? -2.283 8.721 -1.774 1.00 90.00 97 GLY A C 1
ATOM 779 O O . GLY A 1 97 ? -3.185 8.958 -2.569 1.00 90.00 97 GLY A O 1
ATOM 780 N N . VAL A 1 98 ? -1.802 7.489 -1.590 1.00 89.88 98 VAL A N 1
ATOM 781 C CA . VAL A 1 98 ? -2.465 6.292 -2.123 1.00 89.88 98 VAL A CA 1
ATOM 782 C C . VAL A 1 98 ? -3.649 5.904 -1.240 1.00 89.88 98 VAL A C 1
ATOM 784 O O . VAL A 1 98 ? -4.731 5.646 -1.755 1.00 89.88 98 VAL A O 1
ATOM 787 N N . LEU A 1 99 ? -3.484 5.924 0.084 1.00 92.50 99 LEU A N 1
ATOM 788 C CA . LEU A 1 99 ? -4.564 5.619 1.026 1.00 92.50 99 LEU A CA 1
ATOM 789 C C . LEU A 1 99 ? -5.746 6.588 0.910 1.00 92.50 99 LEU A C 1
ATOM 791 O O . LEU A 1 99 ? -6.886 6.165 1.067 1.00 92.50 99 LEU A O 1
ATOM 795 N N . SER A 1 100 ? -5.500 7.861 0.585 1.00 92.12 100 SER A N 1
ATOM 796 C CA . SER A 1 100 ? -6.570 8.850 0.417 1.00 92.12 100 SER A CA 1
ATOM 797 C C . SER A 1 100 ? -7.456 8.600 -0.809 1.00 92.12 100 SER A C 1
ATOM 799 O O . SER A 1 100 ? -8.608 9.031 -0.826 1.00 92.12 100 SER A O 1
ATOM 801 N N . ILE A 1 101 ? -6.959 7.885 -1.823 1.00 91.69 101 ILE A N 1
ATOM 802 C CA . ILE A 1 101 ? -7.687 7.616 -3.076 1.00 91.69 101 ILE A CA 1
ATOM 803 C C . ILE A 1 101 ? -8.118 6.149 -3.223 1.00 91.69 101 ILE A C 1
ATOM 805 O O . ILE A 1 101 ? -9.110 5.867 -3.894 1.00 91.69 101 ILE A O 1
ATOM 809 N N . ALA A 1 102 ? -7.428 5.208 -2.575 1.00 93.31 102 ALA A N 1
ATOM 810 C CA . ALA A 1 102 ? -7.716 3.774 -2.624 1.00 93.31 102 ALA A CA 1
ATOM 811 C C . ALA A 1 102 ? -8.792 3.368 -1.603 1.00 93.31 102 ALA A C 1
ATOM 813 O O . ALA A 1 102 ? -8.539 2.639 -0.647 1.00 93.31 102 ALA A O 1
ATOM 814 N N . GLN A 1 10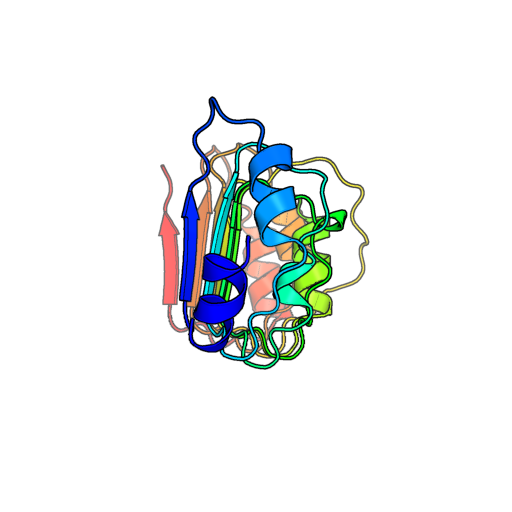3 ? -10.020 3.843 -1.809 1.00 93.31 103 GLN A N 1
ATOM 815 C CA . GLN A 1 103 ? -11.112 3.672 -0.843 1.00 93.31 103 GLN A CA 1
ATOM 816 C C . GLN A 1 103 ? -11.573 2.213 -0.668 1.00 93.31 103 GLN A C 1
ATOM 818 O O . GLN A 1 103 ? -12.087 1.865 0.391 1.00 93.31 103 GLN A O 1
ATOM 823 N N . SER A 1 104 ? -11.355 1.338 -1.653 1.00 95.44 104 SER A N 1
ATOM 824 C CA . SER A 1 104 ? -11.677 -0.101 -1.565 1.00 95.44 104 SER A CA 1
ATOM 825 C C . SER A 1 104 ? -10.574 -0.947 -0.921 1.00 95.44 104 SER A C 1
ATOM 827 O O . SER A 1 104 ? -10.699 -2.173 -0.850 1.00 95.44 104 SER A O 1
ATOM 829 N N . LEU A 1 105 ? -9.483 -0.322 -0.470 1.00 97.44 105 LEU A N 1
ATOM 830 C CA . LEU A 1 105 ? -8.330 -1.035 0.058 1.00 97.44 105 LEU A CA 1
ATOM 831 C C . LEU A 1 105 ? -8.673 -1.691 1.397 1.00 97.44 105 LEU A C 1
ATOM 833 O O . LEU A 1 105 ? -9.046 -1.013 2.351 1.00 97.44 105 LEU A O 1
ATOM 837 N N . THR A 1 106 ? -8.506 -3.011 1.472 1.00 98.06 106 THR A N 1
ATOM 838 C CA . THR A 1 106 ? -8.743 -3.803 2.691 1.00 98.06 106 THR A CA 1
ATOM 839 C C . THR A 1 106 ? -7.454 -4.353 3.290 1.00 98.06 106 THR A C 1
ATOM 841 O O . THR A 1 106 ? -7.404 -4.619 4.490 1.00 98.06 106 THR A O 1
ATOM 844 N N . TYR A 1 107 ? -6.396 -4.478 2.487 1.00 98.25 107 TYR A N 1
ATOM 845 C CA . TYR A 1 107 ? -5.114 -5.044 2.894 1.00 98.25 107 TYR A CA 1
ATOM 846 C C . TYR A 1 107 ? -3.955 -4.194 2.377 1.00 98.25 107 TYR A C 1
ATOM 848 O O . TYR A 1 107 ? -3.835 -3.980 1.168 1.00 98.25 107 TYR A O 1
ATOM 856 N N . CYS A 1 108 ? -3.079 -3.743 3.271 1.00 97.31 108 CYS A N 1
ATOM 857 C CA . CYS A 1 108 ? -1.950 -2.901 2.906 1.00 97.31 108 CYS A CA 1
ATOM 858 C C . CYS A 1 108 ? -0.666 -3.305 3.632 1.00 97.31 108 CYS A C 1
ATOM 860 O O . CYS A 1 108 ? -0.652 -3.402 4.857 1.00 97.31 108 CYS A O 1
ATOM 862 N N . ILE A 1 109 ? 0.417 -3.470 2.870 1.00 96.50 109 ILE A N 1
ATOM 863 C CA . ILE A 1 109 ? 1.775 -3.653 3.385 1.00 96.50 109 ILE A CA 1
ATOM 864 C C . ILE A 1 109 ? 2.655 -2.514 2.880 1.00 96.50 109 ILE A C 1
ATOM 866 O O . ILE A 1 109 ? 2.759 -2.256 1.677 1.00 96.50 109 ILE A O 1
ATOM 870 N N . PHE A 1 110 ? 3.337 -1.862 3.806 1.00 93.69 110 PHE A N 1
ATOM 871 C CA . PHE A 1 110 ? 4.289 -0.808 3.521 1.00 93.69 110 PHE A CA 1
ATOM 872 C C . PHE A 1 110 ? 5.686 -1.199 3.979 1.00 93.69 110 PHE A C 1
ATOM 874 O O . PHE A 1 110 ? 5.919 -1.328 5.173 1.00 93.69 110 PHE A O 1
ATOM 881 N N . GLU A 1 111 ? 6.632 -1.304 3.051 1.00 91.62 111 GLU A N 1
ATOM 882 C CA . GLU A 1 111 ? 8.001 -1.743 3.339 1.00 91.62 111 GLU A CA 1
ATOM 883 C C . GLU A 1 111 ? 9.023 -0.662 2.991 1.00 91.62 111 GLU A C 1
ATOM 885 O O . GLU A 1 111 ? 8.809 0.111 2.055 1.00 91.62 111 GLU A O 1
ATOM 890 N N . ASN A 1 112 ? 10.133 -0.604 3.735 1.00 87.44 112 ASN A N 1
ATOM 891 C CA . ASN A 1 112 ? 11.238 0.340 3.523 1.00 87.44 112 ASN A CA 1
ATOM 892 C C . ASN A 1 112 ? 10.759 1.789 3.379 1.00 87.44 112 ASN A C 1
ATOM 894 O O . ASN A 1 112 ? 10.780 2.377 2.296 1.00 87.44 112 ASN A O 1
ATOM 898 N N . ILE A 1 113 ? 10.278 2.372 4.480 1.00 85.50 113 ILE A N 1
ATOM 899 C CA . ILE A 1 113 ? 9.884 3.784 4.469 1.00 85.50 113 ILE A CA 1
ATOM 900 C C . ILE A 1 113 ? 11.125 4.641 4.231 1.00 85.50 113 ILE A C 1
ATOM 902 O O . ILE A 1 113 ? 12.096 4.551 4.984 1.00 85.50 113 ILE A O 1
ATOM 906 N N . MET A 1 114 ? 11.074 5.482 3.202 1.00 83.25 114 MET A N 1
ATOM 907 C CA . MET A 1 114 ? 12.083 6.511 2.963 1.00 83.25 114 MET A CA 1
ATOM 908 C C . MET A 1 114 ? 11.579 7.858 3.501 1.00 83.25 114 MET A C 1
ATOM 910 O O . MET A 1 114 ? 10.407 8.198 3.334 1.00 83.25 114 MET A O 1
ATOM 914 N N . ARG A 1 115 ? 12.460 8.655 4.112 1.00 74.25 115 ARG A N 1
ATOM 915 C CA . ARG A 1 115 ? 12.281 10.111 4.294 1.00 74.25 115 ARG A CA 1
ATOM 916 C C . ARG A 1 115 ? 13.239 10.823 3.333 1.00 74.25 115 ARG A C 1
ATOM 918 O O . ARG A 1 115 ? 14.342 10.300 3.178 1.00 74.25 115 ARG A O 1
ATOM 925 N N . PRO A 1 116 ? 12.883 11.961 2.699 1.00 60.97 116 PRO A N 1
ATOM 926 C CA . PRO A 1 116 ? 12.263 13.125 3.350 1.00 60.97 116 PRO A CA 1
ATOM 927 C C . PRO A 1 116 ? 11.256 13.901 2.462 1.00 60.97 116 PRO A C 1
ATOM 929 O O . PRO A 1 116 ? 11.657 14.570 1.514 1.00 60.97 116 PRO A O 1
ATOM 932 N N . ASP A 1 117 ? 9.971 13.905 2.825 1.00 69.81 117 ASP A N 1
ATOM 933 C CA . ASP A 1 117 ? 8.969 14.798 2.218 1.00 69.81 117 ASP A CA 1
ATOM 934 C C . ASP A 1 117 ? 8.333 15.682 3.302 1.00 69.81 117 ASP A C 1
ATOM 936 O O . ASP A 1 117 ? 8.164 15.242 4.442 1.00 69.81 117 ASP A O 1
ATOM 940 N N . VAL A 1 118 ? 7.965 16.921 2.952 1.00 73.06 118 VAL A N 1
ATOM 941 C CA . VAL A 1 118 ? 7.141 17.781 3.816 1.00 73.06 118 VAL A CA 1
ATOM 942 C C . VAL A 1 118 ? 5.745 17.181 3.869 1.00 73.06 118 VAL A C 1
ATOM 944 O O . VAL A 1 118 ? 5.087 17.020 2.839 1.00 73.06 118 VAL A O 1
ATOM 947 N N . LEU A 1 119 ? 5.298 16.833 5.068 1.00 77.44 119 LEU A N 1
ATOM 948 C CA . LEU A 1 119 ? 3.990 16.229 5.242 1.00 77.44 119 LEU A CA 1
ATOM 949 C C . LEU A 1 119 ? 2.887 17.271 5.199 1.00 77.44 119 LEU A C 1
ATOM 951 O O . LEU A 1 119 ? 2.968 18.324 5.830 1.00 77.44 119 LEU A O 1
ATOM 955 N N . ASP A 1 120 ? 1.831 16.915 4.481 1.00 76.94 120 ASP A N 1
ATOM 956 C CA . ASP A 1 120 ? 0.547 17.570 4.622 1.00 76.94 120 ASP A CA 1
ATOM 957 C C . ASP A 1 120 ? -0.057 17.136 5.972 1.00 76.94 120 ASP A C 1
ATOM 959 O O . ASP A 1 120 ? -0.192 15.931 6.209 1.00 76.94 120 ASP A O 1
ATOM 963 N N . PRO A 1 121 ? -0.395 18.073 6.876 1.00 76.75 121 PRO A N 1
ATOM 964 C CA . PRO A 1 121 ? -0.995 17.746 8.169 1.00 76.75 121 PRO A CA 1
ATOM 965 C C . PRO A 1 121 ? -2.428 17.201 8.054 1.00 76.75 121 PRO A C 1
ATOM 967 O O . PRO A 1 121 ? -3.026 16.844 9.070 1.00 76.75 121 PRO A O 1
ATOM 970 N N . THR A 1 122 ? -3.003 17.152 6.850 1.00 88.19 122 THR A N 1
ATOM 971 C CA . THR A 1 122 ? -4.367 16.675 6.626 1.00 88.19 122 THR A CA 1
ATOM 972 C C . THR A 1 122 ? -4.507 15.190 6.990 1.00 88.19 122 THR A C 1
ATOM 974 O O . THR A 1 122 ? -3.786 14.350 6.443 1.00 88.19 122 THR A O 1
ATOM 977 N N . PRO A 1 123 ? -5.458 14.830 7.875 1.00 91.88 123 PRO A N 1
ATOM 978 C CA . PRO A 1 123 ? -5.715 13.439 8.210 1.00 91.88 123 PRO A CA 1
ATOM 979 C C . PRO A 1 123 ? -6.133 12.624 6.985 1.00 91.88 123 PRO A C 1
ATOM 981 O O . PRO A 1 123 ? -7.015 13.026 6.224 1.00 91.88 123 PRO A O 1
ATOM 984 N N . VAL A 1 124 ? -5.542 11.443 6.825 1.00 94.75 124 VAL A N 1
ATOM 985 C CA . VAL A 1 124 ? -5.897 10.495 5.769 1.00 94.75 124 VAL A CA 1
ATOM 986 C C . VAL A 1 124 ? -6.731 9.378 6.357 1.00 94.75 124 VAL A C 1
ATOM 988 O O . VAL A 1 124 ? -6.282 8.649 7.238 1.00 94.75 124 VAL A O 1
ATOM 991 N N . ILE A 1 125 ? -7.945 9.225 5.836 1.00 95.56 125 ILE A N 1
ATOM 992 C CA . ILE A 1 125 ? -8.880 8.190 6.266 1.00 95.56 125 ILE A CA 1
ATOM 993 C C . ILE A 1 125 ? -8.800 7.022 5.284 1.00 95.56 125 ILE A C 1
ATOM 995 O O . ILE A 1 125 ? -9.046 7.199 4.092 1.00 95.56 125 ILE A O 1
ATOM 999 N N . ALA A 1 126 ? -8.495 5.832 5.798 1.00 95.75 126 ALA A N 1
ATOM 1000 C CA . ALA A 1 126 ? -8.556 4.567 5.072 1.00 95.75 126 ALA A CA 1
ATOM 1001 C C . ALA A 1 126 ? -9.724 3.733 5.638 1.00 95.75 126 ALA A C 1
ATOM 1003 O O . ALA A 1 126 ? -9.524 2.888 6.516 1.00 95.75 126 ALA A O 1
ATOM 1004 N N . PRO A 1 127 ? -10.970 4.007 5.205 1.00 95.38 127 PRO A N 1
ATOM 1005 C CA . PRO A 1 127 ? -12.167 3.583 5.926 1.00 95.38 127 PRO A CA 1
ATOM 1006 C C . PRO A 1 127 ? -12.414 2.080 5.867 1.00 95.38 127 PRO A C 1
ATOM 1008 O O . PRO A 1 127 ? -13.010 1.542 6.791 1.00 95.38 127 PRO A O 1
ATOM 1011 N N . ASN A 1 128 ? -11.958 1.401 4.815 1.00 96.88 128 ASN A N 1
ATOM 1012 C CA . ASN A 1 128 ? -12.181 -0.031 4.606 1.00 96.88 128 ASN A CA 1
ATOM 1013 C C . ASN A 1 128 ? -10.946 -0.886 4.911 1.00 96.88 128 ASN A C 1
ATOM 1015 O O . ASN A 1 128 ? -10.995 -2.105 4.742 1.00 96.88 128 ASN A O 1
ATOM 1019 N N . LEU A 1 129 ? -9.850 -0.271 5.364 1.00 97.56 129 LEU A N 1
ATOM 1020 C CA . LEU A 1 129 ? -8.612 -0.987 5.630 1.00 97.56 129 LEU A CA 1
ATOM 1021 C C . LEU A 1 129 ? -8.804 -1.897 6.844 1.00 97.56 129 LEU A C 1
ATOM 1023 O O . LEU A 1 129 ? -9.134 -1.420 7.921 1.00 97.56 129 LEU A O 1
ATOM 1027 N N . GLN A 1 130 ? -8.625 -3.203 6.652 1.00 97.50 130 GLN A N 1
ATOM 1028 C CA . GLN A 1 130 ? -8.780 -4.221 7.695 1.00 97.50 130 GLN A CA 1
ATOM 1029 C C . GLN A 1 130 ? -7.427 -4.718 8.197 1.00 97.50 130 GLN A C 1
ATOM 1031 O O . GLN A 1 130 ? -7.292 -5.033 9.378 1.00 97.50 130 GLN A O 1
ATOM 1036 N N . TYR A 1 131 ? -6.434 -4.773 7.309 1.00 97.81 131 TYR A N 1
ATOM 1037 C CA . TYR A 1 131 ? -5.082 -5.220 7.610 1.00 97.81 131 TYR A CA 1
ATOM 1038 C C . TYR A 1 131 ? -4.070 -4.157 7.190 1.00 97.81 131 TYR A C 1
ATOM 1040 O O . TYR A 1 131 ? -4.013 -3.779 6.015 1.00 97.81 131 TYR A O 1
ATOM 1048 N N . LEU A 1 132 ? -3.254 -3.714 8.143 1.00 96.50 132 LEU A N 1
ATOM 1049 C CA . LEU A 1 132 ? -2.149 -2.793 7.911 1.00 96.50 132 LEU A CA 1
ATOM 1050 C C . LEU A 1 132 ? -0.862 -3.362 8.500 1.00 96.50 132 LEU A C 1
ATOM 1052 O O . LEU A 1 132 ? -0.758 -3.576 9.706 1.00 96.50 132 LEU A O 1
ATOM 1056 N N . GLU A 1 133 ? 0.141 -3.534 7.653 1.00 95.69 133 GLU A N 1
ATOM 1057 C CA . GLU A 1 133 ? 1.487 -3.919 8.056 1.00 95.69 133 GLU A CA 1
ATOM 1058 C C . GLU A 1 133 ? 2.485 -2.848 7.624 1.00 95.69 133 GLU A C 1
ATOM 1060 O O . GLU A 1 133 ? 2.529 -2.433 6.464 1.00 95.69 133 GLU A O 1
ATOM 1065 N N . ILE A 1 134 ? 3.277 -2.371 8.580 1.00 92.94 134 ILE A N 1
ATOM 1066 C CA . ILE A 1 134 ? 4.323 -1.378 8.357 1.00 92.94 134 ILE A CA 1
ATOM 1067 C C . ILE A 1 134 ? 5.653 -2.013 8.734 1.00 92.94 134 ILE A C 1
ATOM 1069 O O . ILE A 1 134 ? 5.878 -2.357 9.893 1.00 92.94 134 ILE A O 1
ATOM 1073 N N . ILE A 1 135 ? 6.532 -2.125 7.745 1.00 91.31 135 ILE A N 1
ATOM 1074 C CA . ILE A 1 135 ? 7.868 -2.695 7.851 1.00 91.31 135 ILE A CA 1
ATOM 1075 C C . ILE A 1 135 ? 8.888 -1.600 7.536 1.00 91.31 135 ILE A C 1
ATOM 1077 O O . ILE A 1 135 ? 9.051 -1.164 6.394 1.00 91.31 135 ILE A O 1
ATOM 1081 N N . SER A 1 136 ? 9.572 -1.121 8.569 1.00 86.88 136 SER A N 1
ATOM 1082 C CA . SER A 1 136 ? 10.639 -0.134 8.469 1.00 86.88 136 SER A CA 1
ATOM 1083 C C . SER A 1 136 ? 11.963 -0.775 8.854 1.00 86.88 136 SER A C 1
ATOM 1085 O O . SER A 1 136 ? 12.274 -0.916 10.033 1.00 86.88 136 SER A O 1
ATOM 1087 N N . PHE A 1 137 ? 12.749 -1.129 7.838 1.00 82.75 137 PHE A N 1
ATOM 1088 C CA . PHE A 1 137 ? 14.138 -1.563 8.008 1.00 82.75 137 PHE A CA 1
ATOM 1089 C C . PHE A 1 137 ? 15.109 -0.380 8.154 1.00 82.75 137 PHE A C 1
ATOM 1091 O O . PHE A 1 137 ? 16.298 -0.561 8.391 1.00 82.75 137 PHE A O 1
ATOM 1098 N N . THR A 1 138 ? 14.610 0.846 7.994 1.00 75.38 138 THR A N 1
ATOM 1099 C CA . THR A 1 138 ? 15.370 2.078 8.195 1.00 75.38 138 THR A CA 1
ATOM 1100 C C . THR A 1 138 ? 15.050 2.648 9.577 1.00 75.38 138 THR A C 1
ATOM 1102 O O . THR A 1 138 ? 13.914 2.529 10.043 1.00 75.38 138 THR A O 1
ATOM 1105 N N . HIS A 1 139 ? 15.999 3.367 10.189 1.00 77.62 139 HIS A N 1
ATOM 1106 C CA . HIS A 1 139 ? 15.778 4.173 11.405 1.00 77.62 139 HIS A CA 1
ATOM 1107 C C . HIS A 1 139 ? 14.847 5.385 11.170 1.00 77.62 139 HIS A C 1
ATOM 1109 O O . HIS A 1 139 ? 14.888 6.376 11.900 1.00 77.62 139 HIS A O 1
ATOM 1115 N N . THR A 1 140 ? 14.028 5.349 10.117 1.00 80.38 140 THR A N 1
ATOM 1116 C CA . THR A 1 140 ? 13.090 6.410 9.775 1.00 80.38 140 THR A CA 1
ATOM 1117 C C . THR A 1 140 ? 11.941 6.406 10.781 1.00 80.38 140 THR A C 1
ATOM 1119 O O . THR A 1 140 ? 11.246 5.394 10.907 1.00 80.38 140 THR A O 1
ATOM 1122 N N . PRO A 1 141 ? 11.678 7.529 11.468 1.00 83.50 141 PRO A N 1
ATOM 1123 C CA . PRO A 1 141 ? 10.549 7.619 12.379 1.00 83.50 141 PRO A CA 1
ATOM 1124 C C . PRO A 1 141 ? 9.234 7.462 11.617 1.00 83.50 141 PRO A C 1
ATOM 1126 O O . PRO A 1 141 ? 8.974 8.172 10.645 1.00 83.50 141 PRO A O 1
ATOM 1129 N N . ILE A 1 142 ? 8.388 6.545 12.084 1.00 88.25 142 ILE A N 1
ATOM 1130 C CA . ILE A 1 142 ? 7.059 6.309 11.503 1.00 88.25 142 ILE A CA 1
ATOM 1131 C C . ILE A 1 142 ? 5.950 7.069 12.247 1.00 88.25 142 ILE A C 1
ATOM 1133 O O . ILE A 1 142 ? 4.790 6.967 11.864 1.00 88.25 142 ILE A O 1
ATOM 1137 N N . SER A 1 143 ? 6.289 7.815 13.306 1.00 89.75 143 SER A N 1
ATOM 1138 C CA . SER A 1 143 ? 5.341 8.564 14.149 1.00 89.75 143 SER A CA 1
ATOM 1139 C C . SER A 1 143 ? 4.400 9.430 13.322 1.00 89.75 143 SER A C 1
ATOM 1141 O O . SER A 1 143 ? 3.189 9.315 13.437 1.00 89.75 143 SER A O 1
ATOM 1143 N N . GLU A 1 144 ? 4.962 10.200 12.399 1.00 89.12 144 GLU A N 1
ATOM 1144 C CA . GLU A 1 144 ? 4.223 11.070 11.489 1.00 89.12 144 GLU A CA 1
ATOM 1145 C C . GLU A 1 144 ? 3.197 10.336 10.609 1.00 89.12 144 GLU A C 1
ATOM 1147 O O . GLU A 1 144 ? 2.101 10.845 10.370 1.00 89.12 144 GLU A O 1
ATOM 1152 N N . LEU A 1 145 ? 3.528 9.128 10.137 1.00 90.69 145 LEU A N 1
ATOM 1153 C CA . LEU A 1 145 ? 2.584 8.293 9.393 1.00 90.69 145 LEU A CA 1
ATOM 1154 C C . LEU A 1 145 ? 1.411 7.891 10.298 1.00 90.69 145 LEU A C 1
ATOM 1156 O O . LEU A 1 145 ? 0.262 7.951 9.877 1.00 90.69 145 LEU A O 1
ATOM 1160 N N . LEU A 1 146 ? 1.686 7.512 11.548 1.00 92.62 146 LEU A N 1
ATOM 1161 C CA . LEU A 1 146 ? 0.647 7.130 12.510 1.00 92.62 146 LEU A CA 1
ATOM 1162 C C . LEU A 1 146 ? -0.192 8.340 12.964 1.00 92.62 146 LEU A C 1
ATOM 1164 O O . LEU A 1 146 ? -1.395 8.213 13.174 1.00 92.62 146 LEU A O 1
ATOM 1168 N N . ASP A 1 147 ? 0.417 9.521 13.073 1.00 92.38 147 ASP A N 1
ATOM 1169 C CA . ASP A 1 147 ? -0.247 10.758 13.493 1.00 92.38 147 ASP A CA 1
ATOM 1170 C C . ASP A 1 147 ? -1.139 11.362 12.399 1.00 92.38 147 ASP A C 1
ATOM 1172 O O . ASP A 1 147 ? -2.089 12.080 12.701 1.00 92.38 147 ASP A O 1
ATOM 1176 N N . THR A 1 148 ? -0.932 11.020 11.133 1.00 92.94 148 THR A N 1
ATOM 1177 C CA . THR A 1 148 ? -1.784 11.483 10.021 1.00 92.94 148 THR A CA 1
ATOM 1178 C C . THR A 1 148 ? -2.857 10.474 9.626 1.00 92.94 148 THR A C 1
ATOM 1180 O O . THR A 1 148 ? -3.869 10.845 9.037 1.00 92.94 148 THR A O 1
ATOM 1183 N N . LEU A 1 149 ? -2.678 9.201 9.965 1.00 94.69 149 LEU A N 1
ATOM 1184 C CA . LEU A 1 149 ? -3.554 8.128 9.518 1.00 94.69 149 LEU A CA 1
ATOM 1185 C C . LEU A 1 149 ? -4.780 7.937 10.431 1.00 94.69 149 LEU A C 1
ATOM 1187 O O . LEU A 1 149 ? -4.685 8.017 11.654 1.00 94.69 149 LEU A O 1
ATOM 1191 N N . LEU A 1 150 ? -5.930 7.634 9.825 1.00 96.19 150 LEU A N 1
ATOM 1192 C CA . LEU A 1 150 ? -7.163 7.197 10.480 1.00 96.19 150 LEU A CA 1
ATOM 1193 C C . LEU A 1 150 ? -7.655 5.905 9.823 1.00 96.19 150 LEU A C 1
ATOM 1195 O O . LEU A 1 150 ? -7.896 5.858 8.617 1.00 96.19 150 LEU A O 1
ATOM 1199 N N . VAL A 1 151 ? -7.808 4.851 10.620 1.00 96.56 151 VAL A N 1
ATOM 1200 C CA . VAL A 1 151 ? -8.076 3.487 10.135 1.00 96.56 151 VAL A CA 1
ATOM 1201 C C . VAL A 1 151 ? -9.212 2.813 10.912 1.00 96.56 151 VAL A C 1
ATOM 1203 O O . VAL A 1 151 ? -8.982 1.865 11.665 1.00 96.56 151 VAL A O 1
ATOM 1206 N N . PRO A 1 152 ? -10.456 3.302 10.774 1.00 96.44 152 PRO A N 1
ATOM 1207 C CA . PRO A 1 152 ? -11.559 2.896 11.644 1.00 96.44 152 PRO A CA 1
ATOM 1208 C C . PRO A 1 152 ? -11.942 1.415 11.543 1.00 96.44 152 PRO A C 1
ATOM 1210 O O . PRO A 1 152 ? -12.400 0.838 12.526 1.00 96.44 152 PRO A O 1
ATOM 1213 N N . SER A 1 153 ? -11.706 0.776 10.396 1.00 96.44 153 SER A N 1
ATOM 1214 C CA . SER A 1 153 ? -12.047 -0.637 10.174 1.00 96.44 153 SER A CA 1
ATOM 1215 C C . SER A 1 153 ? -10.893 -1.611 10.420 1.00 96.44 153 SER A C 1
ATOM 1217 O O . SER A 1 153 ? -11.064 -2.810 10.186 1.00 96.44 153 SER A O 1
ATOM 1219 N N . THR A 1 154 ? -9.726 -1.141 10.881 1.00 96.81 154 THR A N 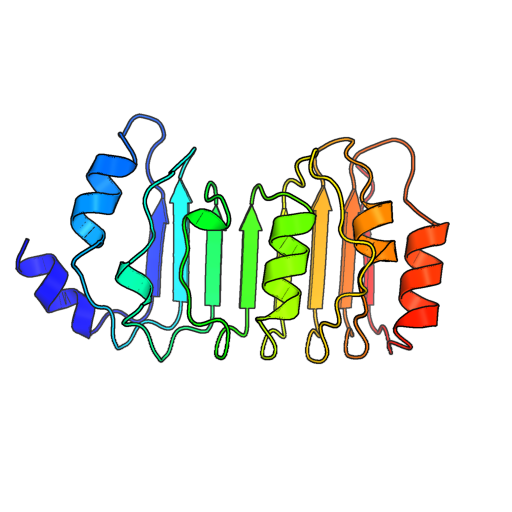1
ATOM 1220 C CA . THR A 1 154 ? -8.563 -2.025 11.033 1.00 96.81 154 THR A CA 1
ATOM 1221 C C . THR A 1 154 ? -8.795 -3.041 12.140 1.00 96.81 154 THR A C 1
ATOM 1223 O O . THR A 1 154 ? -9.099 -2.700 13.283 1.00 96.81 154 THR A O 1
ATOM 1226 N N . LEU A 1 155 ? -8.607 -4.307 11.779 1.00 96.19 155 LEU A N 1
ATOM 1227 C CA . LEU A 1 155 ? -8.679 -5.464 12.660 1.00 96.19 155 LEU A CA 1
ATOM 1228 C C . LEU A 1 155 ? -7.276 -5.952 13.023 1.00 96.19 155 LEU A C 1
ATOM 1230 O O . LEU A 1 155 ? -7.039 -6.332 14.168 1.00 96.19 155 LEU A O 1
ATOM 1234 N N . ASP A 1 156 ? -6.354 -5.896 12.066 1.00 96.62 156 ASP A N 1
ATOM 1235 C CA . ASP A 1 156 ? -4.997 -6.400 12.207 1.00 96.62 156 ASP A CA 1
ATOM 1236 C C . ASP A 1 156 ? -3.993 -5.283 11.911 1.00 96.62 156 ASP A C 1
ATOM 1238 O O . ASP A 1 156 ? -3.947 -4.739 10.805 1.00 96.62 156 ASP A O 1
ATOM 1242 N N . LEU A 1 157 ? -3.177 -4.952 12.911 1.00 95.06 157 LEU A N 1
ATOM 1243 C CA . LEU A 1 157 ? -2.107 -3.967 12.793 1.00 95.06 157 LEU A CA 1
ATOM 1244 C C . LEU A 1 157 ? -0.769 -4.615 13.156 1.00 95.06 157 LEU A C 1
ATOM 1246 O O . LEU A 1 157 ? -0.598 -5.131 14.264 1.00 95.06 157 LEU A O 1
ATOM 1250 N N . SER A 1 158 ? 0.180 -4.578 12.224 1.00 94.19 158 SER A N 1
ATOM 1251 C CA . SER A 1 158 ? 1.530 -5.106 12.415 1.00 94.19 158 SER A CA 1
ATOM 1252 C C . SER A 1 158 ? 2.570 -4.014 12.210 1.00 94.19 158 SER A C 1
ATOM 1254 O O . SER A 1 158 ? 2.566 -3.327 11.189 1.00 94.19 158 SER A O 1
ATOM 1256 N N . LEU A 1 159 ? 3.456 -3.841 13.189 1.00 91.44 159 LEU A N 1
ATOM 1257 C CA . LEU A 1 159 ? 4.535 -2.857 13.152 1.00 91.44 159 LEU A CA 1
ATOM 1258 C C . LEU A 1 159 ? 5.873 -3.574 13.359 1.00 91.44 159 LEU A C 1
ATOM 1260 O O . LEU A 1 159 ? 6.161 -4.078 14.448 1.00 91.44 159 LEU A O 1
ATOM 1264 N N . HIS A 1 160 ? 6.683 -3.588 12.306 1.00 89.81 160 HIS A N 1
ATOM 1265 C CA . HIS A 1 160 ? 8.044 -4.112 12.284 1.00 89.81 160 HIS A CA 1
ATOM 1266 C C . HIS A 1 160 ? 8.970 -2.917 12.103 1.00 89.81 160 HIS A C 1
ATOM 1268 O O . HIS A 1 160 ? 9.076 -2.369 11.007 1.00 89.81 160 HIS A O 1
ATOM 1274 N N . VAL A 1 161 ? 9.569 -2.441 13.188 1.00 83.00 161 VAL A N 1
ATOM 1275 C CA . VAL A 1 161 ? 10.388 -1.225 13.167 1.00 83.00 161 VAL A CA 1
ATOM 1276 C C . VAL A 1 161 ? 11.742 -1.562 13.758 1.00 83.00 161 VAL A C 1
ATOM 1278 O O . VAL A 1 161 ? 11.813 -1.944 14.923 1.00 83.00 161 VAL A O 1
ATOM 1281 N N . ILE A 1 162 ? 12.787 -1.403 12.948 1.00 79.38 162 ILE A N 1
ATOM 1282 C CA . ILE A 1 162 ? 14.176 -1.542 13.382 1.00 79.38 162 ILE A CA 1
ATOM 1283 C C . ILE A 1 162 ? 14.644 -0.215 13.996 1.00 79.38 162 ILE A C 1
ATOM 1285 O O . ILE A 1 162 ? 14.511 0.847 13.382 1.00 79.38 162 ILE A O 1
ATOM 1289 N N . GLY A 1 163 ? 15.208 -0.270 15.206 1.00 69.38 163 GLY A N 1
ATOM 1290 C CA . GLY A 1 163 ? 15.804 0.879 15.898 1.00 69.38 163 GLY A CA 1
ATOM 1291 C C . GLY A 1 163 ? 15.279 1.151 17.312 1.00 69.38 163 GLY A C 1
ATOM 1292 O O . GLY A 1 163 ? 14.355 0.507 17.806 1.00 69.38 163 GLY A O 1
ATOM 1293 N N . ASP A 1 164 ? 15.880 2.155 17.957 1.00 59.59 164 ASP A N 1
ATOM 1294 C CA . ASP A 1 164 ? 15.875 2.276 19.423 1.00 59.59 164 ASP A CA 1
ATOM 1295 C C . ASP A 1 164 ? 14.569 2.787 20.050 1.00 59.59 164 ASP A C 1
ATOM 1297 O O . ASP A 1 164 ? 14.379 2.652 21.259 1.00 59.59 164 ASP A O 1
ATOM 1301 N N . THR A 1 165 ? 13.637 3.370 19.284 1.00 69.38 165 THR A N 1
ATOM 1302 C CA . THR A 1 165 ? 12.382 3.885 19.862 1.00 69.38 165 THR A CA 1
ATOM 1303 C C . THR A 1 165 ? 11.155 3.612 18.997 1.00 69.38 165 THR A C 1
ATOM 1305 O O . THR A 1 165 ? 10.962 4.160 17.914 1.00 69.38 165 THR A O 1
ATOM 1308 N N . PHE A 1 166 ? 10.264 2.774 19.526 1.00 82.88 166 PHE A N 1
ATOM 1309 C CA . PHE A 1 166 ? 8.918 2.598 18.993 1.00 82.88 166 PHE A CA 1
ATOM 1310 C C . PHE A 1 166 ? 8.082 3.867 19.261 1.00 82.88 166 PHE A C 1
ATOM 1312 O O . PHE A 1 166 ? 8.133 4.398 20.374 1.00 82.88 166 PHE A O 1
ATOM 1319 N N . PRO A 1 167 ? 7.276 4.360 18.301 1.00 87.56 167 PRO A N 1
ATOM 1320 C CA . PRO A 1 167 ? 6.495 5.589 18.459 1.00 87.56 167 PRO A CA 1
ATOM 1321 C C . PRO A 1 167 ? 5.234 5.355 19.308 1.00 87.56 167 PRO A C 1
ATOM 1323 O O . PRO A 1 167 ? 4.108 5.382 18.814 1.00 87.56 167 PRO A O 1
ATOM 1326 N N . HIS A 1 168 ? 5.428 5.118 20.608 1.00 89.44 168 HIS A N 1
ATOM 1327 C CA . HIS A 1 168 ? 4.373 4.760 21.561 1.00 89.44 168 HIS A CA 1
ATOM 1328 C C . HIS A 1 168 ? 3.194 5.739 21.548 1.00 89.44 168 HIS A C 1
ATOM 1330 O O . HIS A 1 168 ? 2.041 5.318 21.473 1.00 89.44 168 HIS A O 1
ATOM 1336 N N . TRP A 1 169 ? 3.478 7.041 21.591 1.00 91.69 169 TRP A N 1
ATOM 1337 C CA . TRP A 1 169 ? 2.446 8.075 21.653 1.00 91.69 169 TRP A CA 1
ATOM 1338 C C . TRP A 1 169 ? 1.633 8.168 20.365 1.00 91.69 169 TRP A C 1
ATOM 1340 O O . TRP A 1 169 ? 0.406 8.153 20.431 1.00 91.69 169 TRP A O 1
ATOM 1350 N N . SER A 1 170 ? 2.291 8.175 19.204 1.00 92.31 170 SER A N 1
ATOM 1351 C CA . SER A 1 170 ? 1.603 8.210 17.908 1.00 92.31 170 SER A CA 1
ATOM 1352 C C . SER A 1 170 ? 0.780 6.942 17.669 1.00 92.31 170 SER A C 1
ATOM 1354 O O . SER A 1 170 ? -0.312 7.000 17.114 1.00 92.31 170 SER A O 1
ATOM 1356 N N . PHE A 1 171 ? 1.248 5.788 18.154 1.00 92.00 171 PHE A N 1
ATOM 1357 C CA . PHE A 1 171 ? 0.484 4.542 18.116 1.00 92.00 171 PHE A CA 1
ATOM 1358 C C . PHE A 1 171 ? -0.787 4.601 18.977 1.00 92.00 171 PHE A C 1
ATOM 1360 O O . PHE A 1 171 ? -1.873 4.270 18.502 1.00 92.00 171 PHE A O 1
ATOM 1367 N N . ILE A 1 172 ? -0.678 5.052 20.230 1.00 92.12 172 ILE A N 1
ATOM 1368 C CA . ILE A 1 172 ? -1.842 5.217 21.117 1.00 92.12 172 ILE A CA 1
ATOM 1369 C C . ILE A 1 172 ? -2.824 6.229 20.509 1.00 92.12 172 ILE A C 1
ATOM 1371 O O . ILE A 1 172 ? -4.024 5.968 20.441 1.00 92.12 172 ILE A O 1
ATOM 1375 N N . SER A 1 173 ? -2.304 7.351 20.007 1.00 93.56 173 SER A N 1
ATOM 1376 C CA . SER A 1 173 ? -3.073 8.381 19.306 1.00 93.56 173 SER A CA 1
ATOM 1377 C C . SER A 1 173 ? -3.821 7.815 18.095 1.00 93.56 173 SER A C 1
ATOM 1379 O O . SER A 1 173 ? -5.005 8.097 17.919 1.00 93.56 173 SER A O 1
ATOM 1381 N N . LEU A 1 174 ? -3.178 6.970 17.282 1.00 94.50 174 LEU A N 1
ATOM 1382 C CA . LEU A 1 174 ? -3.811 6.295 16.147 1.00 94.50 174 LEU A CA 1
ATOM 1383 C C . LEU A 1 174 ? -5.010 5.450 16.586 1.00 94.50 174 LEU A C 1
ATOM 1385 O O . LEU A 1 174 ? -6.077 5.575 15.986 1.00 94.50 174 LEU A O 1
ATOM 1389 N N . ILE A 1 175 ? -4.854 4.620 17.623 1.00 93.69 175 ILE A N 1
ATOM 1390 C CA . ILE A 1 175 ? -5.933 3.750 18.119 1.00 93.69 175 ILE A CA 1
ATOM 1391 C C . ILE A 1 175 ? -7.107 4.589 18.624 1.00 93.69 175 ILE A C 1
ATOM 1393 O O . ILE A 1 175 ? -8.246 4.354 18.222 1.00 93.69 175 ILE A O 1
ATOM 1397 N N . ILE A 1 176 ? -6.829 5.591 19.464 1.00 93.50 176 ILE A N 1
ATOM 1398 C CA . ILE A 1 176 ? -7.864 6.449 20.052 1.00 93.50 176 ILE A CA 1
ATOM 1399 C C . ILE A 1 176 ? -8.627 7.193 18.952 1.00 93.50 176 ILE A C 1
ATOM 1401 O O . ILE A 1 176 ? -9.856 7.163 18.924 1.00 93.50 176 ILE A O 1
ATOM 1405 N N . ARG A 1 177 ? -7.914 7.830 18.015 1.00 95.06 177 ARG A N 1
ATOM 1406 C CA . ARG A 1 177 ? -8.541 8.631 16.953 1.00 95.06 177 ARG A CA 1
ATOM 1407 C C . ARG A 1 177 ? -9.250 7.782 15.906 1.00 95.06 177 ARG A C 1
ATOM 1409 O O . ARG A 1 177 ? -10.259 8.218 15.365 1.00 95.06 177 ARG A O 1
ATOM 1416 N N . SER A 1 178 ? -8.744 6.583 15.622 1.00 93.62 178 SER A N 1
ATOM 1417 C CA . SER A 1 178 ? -9.373 5.678 14.656 1.00 93.62 178 SER A CA 1
ATOM 1418 C C . SER A 1 178 ? -10.587 4.962 15.238 1.00 93.62 178 SER A C 1
ATOM 1420 O O . SER A 1 178 ? -11.420 4.504 14.468 1.00 93.62 178 SER A O 1
ATOM 1422 N N . SER A 1 179 ? -10.709 4.855 16.569 1.00 92.62 179 SER A N 1
ATOM 1423 C CA . SER A 1 179 ? -11.760 4.056 17.224 1.00 92.62 179 SER A CA 1
ATOM 1424 C C . SER A 1 179 ? -11.848 2.623 16.671 1.00 92.62 179 SER A C 1
ATOM 1426 O O . SER A 1 179 ? -12.929 2.045 16.570 1.00 92.62 179 SER A O 1
ATOM 1428 N N . CYS A 1 180 ? -10.708 2.054 16.271 1.00 89.25 180 CYS A N 1
ATOM 1429 C CA . CYS A 1 180 ? -10.654 0.763 15.599 1.00 89.25 180 CYS A CA 1
ATOM 1430 C C . CYS A 1 180 ? -10.779 -0.405 16.585 1.00 89.25 180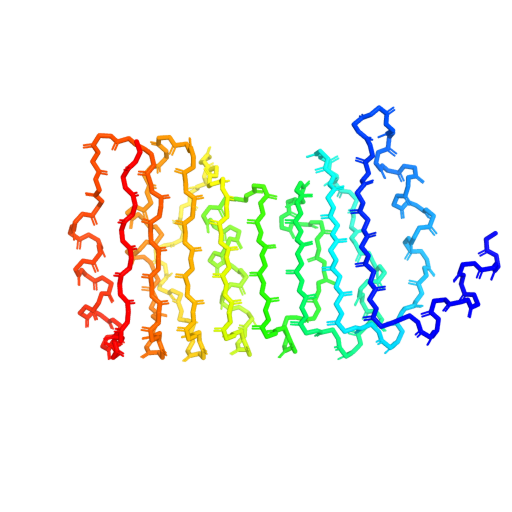 CYS A C 1
ATOM 1432 O O . CYS A 1 180 ? -10.280 -0.366 17.711 1.00 89.25 180 CYS A O 1
ATOM 1434 N N . THR A 1 181 ? -11.428 -1.484 16.148 1.00 89.62 181 THR A N 1
ATOM 1435 C CA . THR A 1 181 ? -11.614 -2.705 16.946 1.00 89.62 181 THR A CA 1
ATOM 1436 C C . THR A 1 181 ? -10.502 -3.713 16.661 1.00 89.62 181 THR A C 1
ATOM 1438 O O . THR A 1 181 ? -10.749 -4.768 16.066 1.00 89.62 181 THR A O 1
ATOM 1441 N N . LEU A 1 182 ? -9.269 -3.379 17.053 1.00 89.25 182 LEU A N 1
ATOM 1442 C CA . LEU A 1 182 ? -8.108 -4.244 16.828 1.00 89.25 182 LEU A CA 1
ATOM 1443 C C . LEU A 1 182 ? -8.314 -5.622 17.470 1.00 89.25 182 LEU A C 1
ATOM 1445 O O . LEU A 1 182 ? -8.546 -5.744 18.672 1.00 89.25 182 LEU A O 1
ATOM 1449 N N . ARG A 1 183 ? -8.196 -6.666 16.651 1.00 90.44 183 ARG A N 1
ATOM 1450 C CA . ARG A 1 183 ? -8.221 -8.076 17.056 1.00 90.44 183 ARG A CA 1
ATOM 1451 C C . ARG A 1 183 ? -6.814 -8.633 17.215 1.00 90.44 183 ARG A C 1
ATOM 1453 O O . ARG A 1 183 ? -6.592 -9.479 18.078 1.00 90.44 183 ARG A O 1
ATOM 1460 N N . ARG A 1 184 ? -5.869 -8.158 16.400 1.00 85.50 184 ARG A N 1
ATOM 1461 C CA . ARG A 1 184 ? -4.471 -8.582 16.441 1.00 85.50 184 ARG A CA 1
ATOM 1462 C C . ARG A 1 184 ? -3.540 -7.382 16.371 1.00 85.50 184 ARG A C 1
ATOM 1464 O O . ARG A 1 184 ? -3.625 -6.557 15.463 1.00 85.50 184 ARG A O 1
ATOM 1471 N N . LEU A 1 185 ? -2.604 -7.348 17.312 1.00 83.31 185 LEU A N 1
ATOM 1472 C CA . LEU A 1 185 ? -1.472 -6.436 17.312 1.00 83.31 185 LEU A CA 1
ATOM 1473 C C . LEU A 1 185 ? -0.192 -7.266 17.327 1.00 83.31 185 LEU A C 1
ATOM 1475 O O . LEU A 1 185 ? 0.017 -8.059 18.244 1.00 83.31 185 LEU A O 1
ATOM 1479 N N . VAL A 1 186 ? 0.656 -7.086 16.319 1.00 81.12 186 VAL A N 1
ATOM 1480 C CA . VAL A 1 186 ? 1.987 -7.699 16.284 1.00 81.12 186 VAL A CA 1
ATOM 1481 C C . VAL A 1 186 ? 3.028 -6.590 16.307 1.00 81.12 186 VAL A C 1
ATOM 1483 O O . VAL A 1 186 ? 3.014 -5.683 15.477 1.00 81.12 186 VAL A O 1
ATOM 1486 N N . ARG A 1 187 ? 3.929 -6.667 17.285 1.00 75.75 187 ARG A N 1
ATOM 1487 C CA . ARG A 1 187 ? 5.131 -5.841 17.363 1.00 75.75 187 ARG A CA 1
ATOM 1488 C C . ARG A 1 187 ? 6.325 -6.767 17.218 1.00 75.75 187 ARG A C 1
ATOM 1490 O O . ARG A 1 187 ? 6.465 -7.686 18.021 1.00 75.75 187 ARG A O 1
ATOM 1497 N N . ILE A 1 188 ? 7.172 -6.500 16.233 1.00 70.62 188 ILE A N 1
ATOM 1498 C CA . ILE A 1 188 ? 8.461 -7.179 16.096 1.00 70.62 188 ILE A CA 1
ATOM 1499 C C . ILE A 1 188 ? 9.549 -6.124 16.255 1.00 70.62 188 ILE A C 1
ATOM 1501 O O . ILE A 1 188 ? 9.559 -5.124 15.536 1.00 70.62 188 ILE A O 1
ATOM 1505 N N . LEU A 1 189 ? 10.393 -6.328 17.264 1.00 61.75 189 LEU A N 1
ATOM 1506 C CA . LEU A 1 189 ? 11.615 -5.568 17.488 1.00 61.75 189 LEU A CA 1
ATOM 1507 C C . LEU A 1 189 ? 12.770 -6.477 17.086 1.00 61.75 189 LEU A C 1
ATOM 1509 O O . LEU A 1 189 ? 12.867 -7.584 17.619 1.00 61.75 189 LEU A O 1
ATOM 1513 N N . GLU A 1 190 ? 13.589 -6.007 16.155 1.00 56.59 190 GLU A N 1
ATOM 1514 C CA . GLU A 1 190 ? 14.864 -6.619 15.772 1.00 56.59 190 GLU A CA 1
ATOM 1515 C C . GLU A 1 190 ? 16.005 -5.657 16.093 1.00 56.59 190 GLU A C 1
ATOM 1517 O O . GLU A 1 190 ? 15.816 -4.433 15.882 1.00 56.59 190 GLU A O 1
#

pLDDT: mean 85.76, std 9.83, range [56.59, 98.25]